Protein AF-X0YB68-F1 (afdb_monomer)

Foldseek 3Di:
DLVCLVVVDAAEAEAQAPAFDVQQDWDDDPDPPDIDRPHPFWDLLPVQDCVCVVLVLVVLVWDKDWFQFQDKDADPVRDIQTQGLDLVVNLVSVVVQPNQLSVLSSVVLVLLVCLCVVPVSNCVVDDDDDPVVLLVVLVVDPSSVVLVVQQQAFQLVVLVVRDPGPNSSVRLLCQLCVVPDDRHDHRSRNSSSVSVNSSSGIIGGVPGSSSVRVSSVVSCVVSVYYYHYSGDDPDDDDDD

Secondary structure (DSSP, 8-state):
-HHHHHTT---EEE-SSSSS-TT--EEE-SSTT-EEESS---B-STTT-THHHHTTGGGGT--EE--SEEEEEE-TTS-EEEEESSHHHHHHHHHTT-HHHHHHHHHHHHHHHHHIIIIIHHHTTSPPPPHHHHHHHHTTSHHHHHHHHHHTS-HHHHHHHH---HHHHHHHHHHHTTTT--TT-SS-TTHHHHHHHHHTS-BEETT-THHHHHHHHHHHHHTT-EEE-S----------

Sequence (240 aa):
AAYLARAGLRVALVERRYEIGGGLVTEELLFPGYYSNLHAIYHMMVDYCPVFSDFNLDRHALIFIKPNAQTAMVFDDGTSLVMARMLEDTRDAIAKYSFKDAATFGKLTKTWRRVVDEVVAPATYVPAMAPVELTIAMERTDIGKAVLEMTERSPLEIITELFENDRVRALMLYVSCMWGLDPRESGVGFFVPLLLVQGLNKCYCYGGSHKFAGALVREVLEAGGIVLDSAEVVKIFLQN

Organism: NCBI:txid412755

Mean predicted aligned error: 3.86 Å

Solvent-accessible surface area (backbone atoms only — not comparable to full-atom values): 13335 Å² total; per-residue (Å²): 105,39,70,50,8,70,72,71,42,92,38,75,48,73,33,57,46,88,63,80,38,78,52,22,30,54,42,73,73,85,47,95,94,40,73,42,50,84,59,42,56,69,43,52,55,66,94,72,45,60,65,46,70,75,68,47,42,61,80,66,71,61,44,72,46,66,62,55,78,52,42,74,47,76,48,95,90,72,50,72,47,48,38,24,45,50,65,63,60,23,30,57,41,38,39,78,78,32,60,66,42,18,53,43,49,59,58,46,52,60,55,28,44,49,41,25,70,77,43,57,56,59,57,75,77,49,84,87,69,58,70,69,60,48,51,60,58,25,66,76,37,75,62,34,40,53,44,53,64,34,21,69,30,16,43,46,60,56,40,60,74,67,35,81,50,66,72,57,37,51,50,52,46,50,44,39,22,70,90,74,50,63,47,76,43,56,64,51,16,52,41,33,42,44,31,48,52,32,42,31,52,42,22,30,45,64,90,30,28,25,55,58,34,50,48,49,48,48,48,18,46,77,45,69,20,49,78,40,57,62,36,69,87,86,76,85,89,83,83,133

Structure (mmCIF, N/CA/C/O backbone):
data_AF-X0YB68-F1
#
_entry.id   AF-X0YB68-F1
#
loop_
_atom_site.group_PDB
_atom_site.id
_atom_site.type_symbol
_atom_site.label_atom_id
_atom_site.label_alt_id
_atom_site.label_comp_id
_atom_site.label_asym_id
_atom_site.label_entity_id
_atom_site.label_seq_id
_atom_site.pdbx_PDB_ins_code
_atom_site.Cartn_x
_atom_site.Cartn_y
_atom_site.Cartn_z
_atom_site.occupancy
_atom_site.B_iso_or_equiv
_atom_site.auth_seq_id
_atom_site.auth_comp_id
_atom_site.auth_asym_id
_atom_site.auth_atom_id
_atom_site.pdbx_PDB_model_num
ATOM 1 N N . ALA A 1 1 ? -9.608 3.114 16.927 1.00 95.12 1 ALA A N 1
ATOM 2 C CA . ALA A 1 1 ? -10.250 2.402 18.054 1.00 95.12 1 ALA A CA 1
ATOM 3 C C . ALA A 1 1 ? -9.220 1.759 18.985 1.00 95.12 1 ALA A C 1
ATOM 5 O O . ALA A 1 1 ? -9.107 2.229 20.107 1.00 95.12 1 ALA A O 1
ATOM 6 N N . ALA A 1 2 ? -8.425 0.779 18.530 1.00 97.00 2 ALA A N 1
ATOM 7 C CA . ALA A 1 2 ? -7.455 0.064 19.379 1.00 97.00 2 ALA A CA 1
ATOM 8 C C . ALA A 1 2 ? -6.490 0.992 20.144 1.00 97.00 2 ALA A C 1
ATOM 10 O O . ALA A 1 2 ? -6.351 0.866 21.354 1.00 97.00 2 ALA A O 1
ATOM 11 N N . TYR A 1 3 ? -5.901 1.995 19.478 1.00 97.44 3 TYR A N 1
ATOM 12 C CA . TYR A 1 3 ? -5.025 2.971 20.147 1.00 97.44 3 TYR A CA 1
ATOM 13 C C . TYR A 1 3 ? -5.727 3.785 21.240 1.00 97.44 3 TYR A C 1
ATOM 15 O O . TYR A 1 3 ? -5.144 4.001 22.297 1.00 97.44 3 TYR A O 1
ATOM 23 N N . LEU A 1 4 ? -6.977 4.205 21.012 1.00 98.19 4 LEU A N 1
ATOM 24 C CA . LEU A 1 4 ? -7.762 4.942 22.009 1.00 98.19 4 LEU A CA 1
ATOM 25 C C . LEU A 1 4 ? -8.063 4.056 23.224 1.00 98.19 4 LEU A C 1
ATOM 27 O O . LEU A 1 4 ? -7.914 4.503 24.357 1.00 98.19 4 LEU A O 1
ATOM 31 N N . ALA A 1 5 ? -8.427 2.793 22.986 1.00 97.56 5 ALA A N 1
ATOM 32 C CA . ALA A 1 5 ? -8.701 1.835 24.052 1.00 97.56 5 ALA A CA 1
ATOM 33 C C . ALA A 1 5 ? -7.429 1.539 24.868 1.00 97.56 5 ALA A C 1
ATOM 35 O O . ALA A 1 5 ? -7.448 1.624 26.092 1.00 97.56 5 ALA A O 1
ATOM 36 N N . ARG A 1 6 ? -6.285 1.327 24.199 1.00 96.38 6 ARG A N 1
ATOM 37 C CA . ARG A 1 6 ? -4.973 1.161 24.852 1.00 96.38 6 ARG A CA 1
ATOM 38 C C . ARG A 1 6 ? -4.555 2.380 25.677 1.00 96.38 6 ARG A C 1
ATOM 40 O O . ARG A 1 6 ? -3.880 2.226 26.688 1.00 96.38 6 ARG A O 1
ATOM 47 N N . ALA A 1 7 ? -4.960 3.580 25.269 1.00 97.75 7 ALA A N 1
ATOM 48 C CA . ALA A 1 7 ? -4.738 4.809 26.028 1.00 97.75 7 ALA A CA 1
ATOM 49 C C . ALA A 1 7 ? -5.681 4.968 27.243 1.00 97.75 7 ALA A C 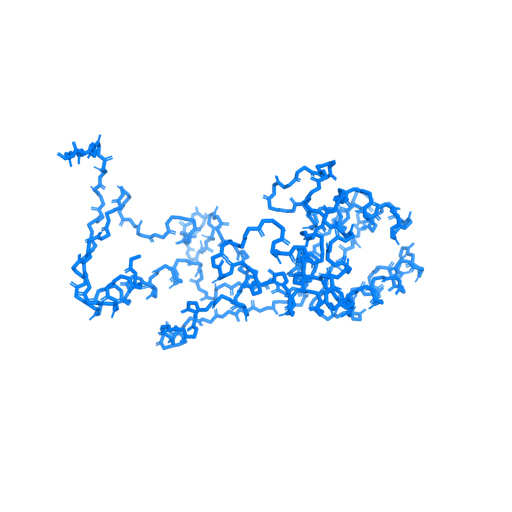1
ATOM 51 O O . ALA A 1 7 ? -5.630 5.992 27.920 1.00 97.75 7 ALA A O 1
ATOM 52 N N . GLY A 1 8 ? -6.543 3.984 27.528 1.00 97.12 8 GLY A N 1
ATOM 53 C CA . GLY A 1 8 ? -7.448 3.981 28.680 1.00 97.12 8 GLY A CA 1
ATOM 54 C C . GLY A 1 8 ? -8.782 4.691 28.444 1.00 97.12 8 GLY A C 1
ATOM 55 O O . GLY A 1 8 ? -9.537 4.913 29.393 1.00 97.12 8 GLY A O 1
ATOM 56 N N . LEU A 1 9 ? -9.101 5.062 27.200 1.00 98.44 9 LEU A N 1
ATOM 57 C CA . LEU A 1 9 ? -10.405 5.636 26.878 1.00 98.44 9 LEU A CA 1
ATOM 58 C C . LEU A 1 9 ? -11.469 4.538 26.792 1.00 98.44 9 LEU A C 1
ATOM 60 O O . LEU A 1 9 ? -11.225 3.442 26.291 1.00 98.44 9 LEU A O 1
ATOM 64 N N . ARG A 1 10 ? -12.696 4.868 27.207 1.00 98.06 10 ARG A N 1
ATOM 65 C CA . ARG A 1 10 ? -13.864 4.015 26.958 1.00 98.06 10 ARG A CA 1
ATOM 66 C C . ARG A 1 10 ? -14.258 4.137 25.490 1.00 98.06 10 ARG A C 1
ATOM 68 O O . ARG A 1 10 ? -14.720 5.195 25.065 1.00 98.06 10 ARG A O 1
ATOM 75 N N . VAL A 1 11 ? -14.059 3.068 24.725 1.00 98.44 11 VAL A N 1
ATOM 76 C CA . VAL A 1 11 ? -14.274 3.048 23.273 1.00 98.44 11 VAL A CA 1
ATOM 77 C C . VAL A 1 11 ? -15.453 2.149 22.921 1.00 98.44 11 VAL A C 1
ATOM 79 O O . VAL A 1 11 ? -15.518 1.006 23.364 1.00 98.44 11 VAL A O 1
ATOM 82 N N . ALA A 1 12 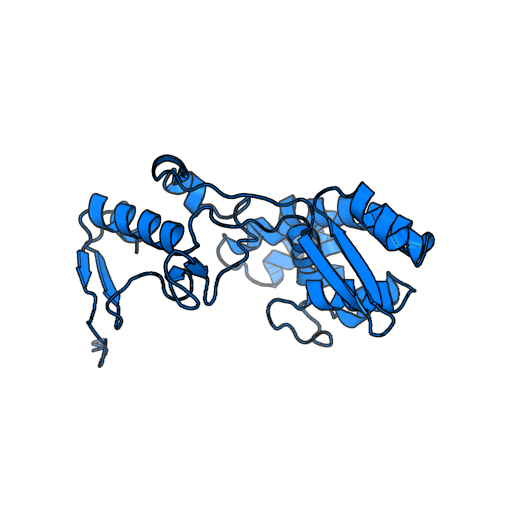? -16.341 2.649 22.065 1.00 97.88 12 ALA A N 1
ATOM 83 C CA . ALA A 1 12 ? -17.316 1.843 21.342 1.00 97.88 12 ALA A CA 1
ATOM 84 C C . ALA A 1 12 ? -17.009 1.923 19.839 1.00 97.88 12 ALA A C 1
ATOM 86 O O . ALA A 1 12 ? -16.899 3.020 19.290 1.00 97.88 12 ALA A O 1
ATOM 87 N N . LEU A 1 13 ? -16.838 0.774 19.186 1.00 97.12 13 LEU A N 1
ATOM 88 C CA . LEU A 1 13 ? -16.770 0.655 17.731 1.00 97.12 13 LEU A CA 1
ATOM 89 C C . LEU A 1 13 ? -18.178 0.355 17.213 1.00 97.12 13 LEU A C 1
ATOM 91 O O . LEU A 1 13 ? -18.781 -0.617 17.653 1.00 97.12 13 LEU A O 1
ATOM 95 N N . VAL A 1 14 ? -18.690 1.175 16.299 1.00 97.25 14 VAL A N 1
ATOM 96 C CA . VAL A 1 14 ? -20.042 1.033 15.742 1.00 97.25 14 VAL A CA 1
ATOM 97 C C . VAL A 1 14 ? -19.922 0.703 14.256 1.00 97.25 14 VAL A C 1
ATOM 99 O O . VAL A 1 14 ? -19.284 1.455 13.521 1.00 97.25 14 VAL A O 1
ATOM 102 N N . GLU A 1 15 ? -20.492 -0.421 13.827 1.00 97.31 15 GLU A N 1
ATOM 103 C CA . GLU A 1 15 ? -20.452 -0.918 12.447 1.00 97.31 15 GLU A CA 1
ATOM 104 C C . GLU A 1 15 ? -21.871 -1.215 11.958 1.00 97.31 15 GLU A C 1
ATOM 106 O O . GLU A 1 15 ? -22.671 -1.835 12.654 1.00 97.31 15 GLU A O 1
ATOM 111 N N . ARG A 1 16 ? -22.175 -0.789 10.729 1.00 97.38 16 ARG A N 1
ATOM 112 C CA . ARG A 1 16 ? -23.488 -0.970 10.104 1.00 97.38 16 ARG A CA 1
ATOM 113 C C . ARG A 1 16 ? -23.736 -2.424 9.707 1.00 97.38 16 ARG A C 1
ATOM 115 O O . ARG A 1 16 ? -24.872 -2.883 9.759 1.00 97.38 16 ARG A O 1
ATOM 122 N N . ARG A 1 17 ? -22.703 -3.127 9.236 1.00 94.12 17 ARG A N 1
ATOM 123 C CA . ARG A 1 17 ? -22.784 -4.543 8.849 1.00 94.12 17 ARG A CA 1
ATOM 124 C C . ARG A 1 17 ? -22.773 -5.451 10.081 1.00 94.12 17 ARG A C 1
ATOM 126 O O . ARG A 1 17 ? -22.402 -5.034 11.169 1.00 94.12 17 ARG A O 1
ATOM 133 N N . TYR A 1 18 ? -23.121 -6.717 9.875 1.00 92.38 18 TYR A N 1
ATOM 134 C CA . TYR A 1 18 ? -22.994 -7.780 10.882 1.00 92.38 18 TYR A CA 1
ATOM 135 C C . TYR A 1 18 ? -21.540 -8.248 11.091 1.00 92.38 18 TYR A C 1
ATOM 137 O O . TYR A 1 18 ? -21.282 -9.162 11.866 1.00 92.38 18 TYR A O 1
ATOM 145 N N . GLU A 1 19 ? -20.584 -7.671 10.360 1.00 90.25 19 GLU A N 1
ATOM 146 C CA . GLU A 1 19 ? -19.190 -8.101 10.345 1.00 90.25 19 GLU A CA 1
ATOM 147 C C . GLU A 1 19 ? -18.260 -6.889 10.315 1.00 90.25 19 GLU A C 1
ATOM 149 O O . GLU A 1 19 ? -18.441 -5.963 9.518 1.00 90.25 19 GLU A O 1
ATOM 154 N N . ILE A 1 20 ? -17.240 -6.920 11.174 1.00 93.25 20 ILE A N 1
ATOM 155 C CA . ILE A 1 20 ? -16.213 -5.883 11.251 1.00 93.25 20 ILE A CA 1
ATOM 156 C C . ILE A 1 20 ? -15.127 -6.137 10.209 1.00 93.25 20 ILE A C 1
ATOM 158 O O . ILE A 1 20 ? -14.685 -7.262 10.019 1.00 93.25 20 ILE A O 1
ATOM 162 N N . GLY A 1 21 ? -14.609 -5.072 9.604 1.00 93.12 21 GLY A N 1
ATOM 163 C CA . GLY A 1 21 ? -13.387 -5.141 8.796 1.00 93.12 21 GLY A CA 1
ATOM 164 C C . GLY A 1 21 ? -13.397 -4.224 7.587 1.00 93.12 21 GLY A C 1
ATOM 165 O O . GLY A 1 21 ? -12.332 -3.885 7.070 1.00 93.12 21 GLY A O 1
ATOM 166 N N . GLY A 1 22 ? -14.572 -3.758 7.159 1.00 94.56 22 GLY A N 1
ATOM 167 C CA . GLY A 1 22 ? -14.694 -2.895 5.988 1.00 94.56 22 GLY A CA 1
ATOM 168 C C . GLY A 1 22 ? -14.101 -3.574 4.751 1.00 94.56 22 GLY A C 1
ATOM 169 O O . GLY A 1 22 ? -14.624 -4.579 4.282 1.00 94.56 22 GLY A O 1
ATOM 170 N N . GLY A 1 23 ? -12.990 -3.041 4.232 1.00 95.06 23 GLY A N 1
ATOM 171 C CA . GLY A 1 23 ? -12.260 -3.638 3.106 1.00 95.06 23 GLY A CA 1
ATOM 172 C C . GLY A 1 23 ? -11.405 -4.865 3.463 1.00 95.06 23 GLY A C 1
ATOM 173 O O . GLY A 1 23 ? -10.958 -5.576 2.564 1.00 95.06 23 GLY A O 1
ATOM 174 N N . LEU A 1 24 ? -11.165 -5.128 4.750 1.00 96.06 24 LEU A N 1
ATOM 175 C CA . LEU A 1 24 ? -10.530 -6.348 5.257 1.00 96.06 24 LEU A CA 1
ATOM 176 C C . LEU A 1 24 ? -11.597 -7.438 5.408 1.00 96.06 24 LEU A C 1
ATOM 178 O O . LEU A 1 24 ? -12.003 -7.775 6.516 1.00 96.06 24 LEU A O 1
ATOM 182 N N . VAL A 1 25 ? -12.098 -7.928 4.281 1.00 94.44 25 VAL A N 1
ATOM 183 C CA . VAL A 1 25 ? -13.221 -8.868 4.208 1.00 94.44 25 VAL A CA 1
ATOM 184 C C . VAL A 1 25 ? -12.791 -10.129 3.471 1.00 94.44 25 VAL A C 1
ATOM 186 O O . VAL A 1 25 ? -12.130 -10.053 2.431 1.00 94.44 25 VAL A O 1
ATOM 189 N N . THR A 1 26 ? -13.163 -11.283 4.019 1.00 95.06 26 THR A N 1
ATOM 190 C CA . THR A 1 26 ? -12.862 -12.607 3.473 1.00 95.06 26 THR A CA 1
ATOM 191 C C . THR A 1 26 ? -14.127 -13.448 3.526 1.00 95.06 26 THR A C 1
ATOM 193 O O . THR A 1 26 ? -14.578 -13.802 4.608 1.00 95.06 26 THR A O 1
ATOM 196 N N . GLU A 1 27 ? -14.674 -13.795 2.366 1.00 92.88 27 GLU A N 1
ATOM 197 C CA . GLU A 1 27 ? -15.976 -14.459 2.255 1.00 92.88 27 GLU A CA 1
ATOM 198 C C . GLU A 1 27 ? -15.897 -15.697 1.354 1.00 92.88 27 GLU A C 1
ATOM 200 O O . GLU A 1 27 ? -15.113 -15.761 0.403 1.00 92.88 27 GLU A O 1
ATOM 205 N N . GLU A 1 28 ? -16.726 -16.693 1.652 1.00 94.00 28 GLU A N 1
ATOM 206 C CA . GLU A 1 28 ? -16.915 -17.887 0.829 1.00 94.00 28 GLU A CA 1
ATOM 207 C C . GLU A 1 28 ? -17.983 -17.605 -0.238 1.00 94.00 28 GLU A C 1
ATOM 209 O O . GLU A 1 28 ? -19.177 -17.740 0.010 1.00 94.00 28 GLU A O 1
ATOM 214 N N . LEU A 1 29 ? -17.556 -17.134 -1.414 1.00 89.38 29 LEU A N 1
ATOM 215 C CA . LEU A 1 29 ? -18.482 -16.594 -2.425 1.00 89.38 29 LEU A CA 1
ATOM 216 C C . LEU A 1 29 ? -18.647 -17.460 -3.667 1.00 89.38 29 LEU A C 1
ATOM 218 O O . LEU A 1 29 ? -19.736 -17.517 -4.230 1.00 89.38 29 LEU A O 1
ATOM 222 N N . LEU A 1 30 ? -17.564 -18.080 -4.139 1.00 87.75 30 LEU A N 1
ATOM 223 C CA . LEU A 1 30 ? -17.586 -18.796 -5.415 1.00 87.75 30 LEU A CA 1
ATOM 224 C C . LEU A 1 30 ? -18.086 -20.232 -5.240 1.00 87.75 30 LEU A C 1
ATOM 226 O O . LEU A 1 30 ? -18.996 -20.654 -5.947 1.00 87.75 30 LEU A O 1
ATOM 230 N N . PHE A 1 31 ? -17.507 -20.976 -4.293 1.00 91.56 31 PHE A N 1
ATOM 231 C CA . PHE A 1 31 ? -17.837 -22.378 -4.037 1.00 91.56 31 PHE A CA 1
ATOM 232 C C . PHE A 1 31 ? -17.603 -22.720 -2.556 1.00 91.56 31 PHE A C 1
ATOM 234 O O . PHE A 1 31 ? -16.723 -22.115 -1.937 1.00 91.56 31 PHE A O 1
ATOM 241 N N . PRO A 1 32 ? -18.305 -23.722 -1.994 1.00 93.81 32 PRO A N 1
ATOM 242 C CA . PRO A 1 32 ? -18.008 -24.228 -0.656 1.00 93.81 32 PRO A CA 1
ATOM 243 C C . PRO A 1 32 ? -16.543 -24.681 -0.529 1.00 93.81 32 PRO A C 1
ATOM 245 O O . PRO A 1 32 ? -16.032 -25.412 -1.376 1.00 93.81 32 PRO A O 1
ATOM 248 N N . GLY A 1 33 ? -15.869 -24.248 0.529 1.00 91.25 33 GLY A N 1
ATOM 249 C CA . GLY A 1 33 ? -14.443 -24.386 0.803 1.00 91.25 33 GLY A CA 1
ATOM 250 C C . GLY A 1 33 ? -13.552 -23.271 0.236 1.00 91.25 33 GLY A C 1
ATOM 251 O O . GLY A 1 33 ? -12.354 -23.278 0.525 1.00 91.25 33 GLY A O 1
ATOM 252 N N . TYR A 1 34 ? -14.081 -22.322 -0.553 1.00 92.25 34 TYR A N 1
ATOM 253 C CA . TYR A 1 34 ? -13.281 -21.332 -1.291 1.00 92.25 34 TYR A CA 1
ATOM 254 C C . TYR A 1 34 ? -13.498 -19.903 -0.796 1.00 92.25 34 TYR A C 1
ATOM 256 O O . TYR A 1 34 ? -14.443 -19.213 -1.181 1.00 92.25 34 TYR A O 1
ATOM 264 N N . TYR A 1 35 ? -12.540 -19.430 -0.007 1.00 93.12 35 TYR A N 1
ATOM 265 C CA . TYR A 1 35 ? -12.533 -18.083 0.551 1.00 93.12 35 TYR A CA 1
ATOM 266 C C . TYR A 1 35 ? -11.855 -17.088 -0.390 1.00 93.12 35 TYR A C 1
ATOM 268 O O . TYR A 1 35 ? -10.766 -17.340 -0.906 1.00 93.12 35 TYR A O 1
ATOM 276 N N . SER A 1 36 ? -12.489 -15.935 -0.582 1.00 93.50 36 SER A N 1
ATOM 277 C CA . SER A 1 36 ? -12.002 -14.838 -1.416 1.00 93.50 36 SER A CA 1
ATOM 278 C C . SER A 1 36 ? -11.979 -13.538 -0.623 1.00 93.50 36 SER A C 1
ATOM 280 O O . SER A 1 36 ? -12.907 -13.239 0.125 1.00 93.50 36 SER A O 1
ATOM 282 N N . ASN A 1 37 ? -10.930 -12.738 -0.809 1.00 94.44 37 ASN A N 1
ATOM 283 C CA . ASN A 1 37 ? -10.930 -11.362 -0.325 1.00 94.44 37 ASN A CA 1
ATOM 284 C C . ASN A 1 37 ? -11.653 -10.484 -1.349 1.00 94.44 37 ASN A C 1
ATOM 286 O O . ASN A 1 37 ? -11.217 -10.415 -2.497 1.00 94.44 37 ASN A O 1
ATOM 290 N N . LEU A 1 38 ? -12.720 -9.795 -0.941 1.00 91.25 38 LEU A N 1
ATOM 291 C CA . LEU A 1 38 ? -13.498 -8.954 -1.860 1.00 91.25 38 LEU A CA 1
ATOM 292 C C . LEU A 1 38 ? -12.876 -7.588 -2.154 1.00 91.25 38 LEU A C 1
ATOM 294 O O . LEU A 1 38 ? -13.283 -6.923 -3.103 1.00 91.25 38 LEU A O 1
ATOM 298 N N . HIS A 1 39 ? -11.931 -7.145 -1.327 1.00 94.06 39 HIS A N 1
ATOM 299 C CA . HIS A 1 39 ? -11.355 -5.812 -1.454 1.00 94.06 39 HIS A CA 1
ATOM 300 C C . HIS A 1 39 ? -9.851 -5.811 -1.164 1.00 94.06 39 HIS A C 1
ATOM 302 O O . HIS A 1 39 ? -9.039 -5.854 -2.087 1.00 94.06 39 HIS A O 1
ATOM 308 N N . ALA A 1 40 ? -9.438 -5.802 0.107 1.00 94.56 40 ALA A N 1
ATOM 309 C CA . ALA A 1 40 ? -8.021 -5.807 0.454 1.00 94.56 40 ALA A CA 1
ATOM 310 C C . ALA A 1 40 ? -7.415 -7.200 0.218 1.00 94.56 40 ALA A C 1
ATOM 312 O O . ALA A 1 40 ? -7.568 -8.109 1.035 1.00 94.56 40 ALA A O 1
ATOM 313 N N . ILE A 1 41 ? -6.737 -7.358 -0.919 1.00 92.75 41 ILE A N 1
ATOM 314 C CA . ILE A 1 41 ? -5.996 -8.574 -1.282 1.00 92.75 41 ILE A CA 1
ATOM 315 C C . ILE A 1 41 ? -4.510 -8.404 -0.945 1.00 92.75 41 ILE A C 1
ATOM 317 O O . ILE A 1 41 ? -3.913 -9.269 -0.305 1.00 92.75 41 ILE A O 1
ATOM 321 N N . TYR A 1 42 ? -3.931 -7.273 -1.358 1.00 93.12 42 TYR A N 1
ATOM 322 C CA . TYR A 1 42 ? -2.520 -6.955 -1.167 1.00 93.12 42 TYR A CA 1
ATOM 323 C C . TYR A 1 42 ? -2.335 -6.013 0.023 1.00 93.12 42 TYR A C 1
ATOM 325 O O . TYR A 1 42 ? -2.934 -4.941 0.085 1.00 93.12 42 TYR A O 1
ATOM 333 N N . HIS A 1 43 ? -1.441 -6.378 0.933 1.00 94.25 43 HIS A N 1
ATOM 334 C CA . HIS A 1 43 ? -1.010 -5.553 2.052 1.00 94.25 43 HIS A CA 1
ATOM 335 C C . HIS A 1 43 ? 0.412 -5.080 1.777 1.00 94.25 43 HIS A C 1
ATOM 337 O O . HIS A 1 43 ? 1.373 -5.833 1.908 1.00 94.25 43 HIS A O 1
ATOM 343 N N . MET A 1 44 ? 0.543 -3.838 1.324 1.00 92.88 44 MET A N 1
ATOM 344 C CA . MET A 1 44 ? 1.827 -3.330 0.841 1.00 92.88 44 MET A CA 1
ATOM 345 C C . MET A 1 44 ? 2.669 -2.704 1.949 1.00 92.88 44 MET A C 1
ATOM 347 O O . MET A 1 44 ? 3.876 -2.862 1.946 1.00 92.88 44 MET A O 1
ATOM 351 N N . MET A 1 45 ? 2.049 -2.093 2.957 1.00 92.94 45 MET A N 1
ATOM 352 C CA . MET A 1 45 ? 2.763 -1.366 4.016 1.00 92.94 45 MET A CA 1
ATOM 353 C C . MET A 1 45 ? 3.046 -2.203 5.273 1.00 92.94 45 MET A C 1
ATOM 355 O O . MET A 1 45 ? 3.311 -1.631 6.323 1.00 92.94 45 MET A O 1
ATOM 359 N N . VAL A 1 46 ? 2.978 -3.540 5.205 1.00 92.75 46 VAL A N 1
ATOM 360 C CA . VAL A 1 46 ? 3.141 -4.407 6.394 1.00 92.75 46 VAL A CA 1
ATOM 361 C C . VAL A 1 46 ? 4.469 -4.158 7.103 1.00 92.75 46 VAL A C 1
ATOM 363 O O . VAL A 1 46 ? 4.489 -4.039 8.320 1.00 92.75 46 VAL A O 1
ATOM 366 N N . ASP A 1 47 ? 5.550 -3.996 6.339 1.00 90.56 47 ASP A N 1
ATOM 367 C CA . ASP A 1 47 ? 6.896 -3.807 6.892 1.00 90.56 47 ASP A CA 1
ATOM 368 C C . ASP A 1 47 ? 7.106 -2.422 7.543 1.00 90.56 47 ASP A C 1
ATOM 370 O O . ASP A 1 47 ? 8.067 -2.238 8.285 1.00 90.56 47 ASP A O 1
ATOM 374 N N . TYR A 1 48 ? 6.222 -1.452 7.278 1.00 92.88 48 TYR A N 1
ATOM 375 C CA . TYR A 1 48 ? 6.353 -0.067 7.753 1.00 92.88 48 TYR A CA 1
ATOM 376 C C . TYR A 1 48 ? 5.274 0.338 8.760 1.00 92.88 48 TYR A C 1
ATOM 378 O O . TYR A 1 48 ? 5.460 1.292 9.509 1.00 92.88 48 TYR A O 1
ATOM 386 N N . CYS A 1 49 ? 4.126 -0.342 8.760 1.00 93.44 49 CYS A N 1
ATOM 387 C CA . CYS A 1 49 ? 2.980 0.065 9.557 1.00 93.44 49 CYS A CA 1
ATOM 388 C C . CYS A 1 49 ? 3.229 -0.199 11.052 1.00 93.44 49 CYS A C 1
ATOM 390 O O . CYS A 1 49 ? 3.309 -1.363 11.456 1.00 93.44 49 CYS A O 1
ATOM 392 N N . PRO A 1 50 ? 3.272 0.839 11.909 1.00 94.94 50 PRO A N 1
ATOM 393 C CA . PRO A 1 50 ? 3.639 0.691 13.317 1.00 94.94 50 PRO A CA 1
ATOM 394 C C . PRO A 1 50 ? 2.614 -0.122 14.108 1.00 94.94 50 PRO A C 1
ATOM 396 O O . PRO A 1 50 ? 2.937 -0.667 15.156 1.00 94.94 50 PRO A O 1
ATOM 399 N N . VAL A 1 51 ? 1.385 -0.272 13.598 1.00 95.00 51 VAL A N 1
ATOM 400 C CA . VAL A 1 51 ? 0.324 -1.031 14.273 1.00 95.00 51 VAL A CA 1
ATOM 401 C C . VAL A 1 51 ? 0.726 -2.481 14.564 1.00 95.00 51 VAL A C 1
ATOM 403 O O . VAL A 1 51 ? 0.295 -3.033 15.574 1.00 95.00 51 VAL A O 1
ATOM 406 N N . PHE A 1 52 ? 1.566 -3.088 13.715 1.00 94.50 52 PHE A N 1
ATOM 407 C CA . PHE A 1 52 ? 2.032 -4.461 13.905 1.00 94.50 52 PHE A CA 1
ATOM 408 C C . PHE A 1 52 ? 2.920 -4.581 15.144 1.00 94.50 52 PHE A C 1
ATOM 410 O O . PHE A 1 52 ? 2.648 -5.422 16.002 1.00 94.50 52 PHE A O 1
ATOM 417 N N . SER A 1 53 ? 3.925 -3.710 15.273 1.00 94.50 53 SER A N 1
ATOM 418 C CA . SER A 1 53 ? 4.821 -3.685 16.432 1.00 94.50 53 SER A CA 1
ATOM 419 C C . SER A 1 53 ? 4.126 -3.161 17.683 1.00 94.50 53 SER A C 1
ATOM 421 O O . SER A 1 53 ? 4.267 -3.739 18.756 1.00 94.50 53 SER A O 1
ATOM 423 N N . ASP A 1 54 ? 3.329 -2.104 17.544 1.00 96.25 54 ASP A N 1
ATOM 424 C CA . ASP A 1 54 ? 2.684 -1.424 18.662 1.00 96.25 54 ASP A CA 1
ATOM 425 C C . ASP A 1 54 ? 1.760 -2.359 19.439 1.00 96.25 54 ASP A C 1
ATOM 427 O O . ASP A 1 54 ? 1.726 -2.307 20.668 1.00 96.25 54 ASP A O 1
ATOM 431 N N . PHE A 1 55 ? 1.010 -3.209 18.742 1.00 96.56 55 PHE A N 1
ATOM 432 C CA . PHE A 1 55 ? 0.105 -4.174 19.364 1.00 96.56 55 PHE A CA 1
ATOM 433 C C . PHE A 1 55 ? 0.673 -5.592 19.412 1.00 96.56 55 PHE A C 1
ATOM 435 O O . PHE A 1 55 ? -0.016 -6.498 19.873 1.00 96.56 55 PHE A O 1
ATOM 442 N N . ASN A 1 56 ? 1.921 -5.804 18.980 1.00 94.88 56 ASN A N 1
ATOM 443 C CA . ASN A 1 56 ? 2.518 -7.134 18.869 1.00 94.88 56 ASN A CA 1
ATOM 444 C C . ASN A 1 56 ? 1.562 -8.119 18.161 1.00 94.88 56 ASN A C 1
ATOM 446 O O . ASN A 1 56 ? 1.196 -9.163 18.710 1.00 94.88 56 ASN A O 1
ATOM 450 N N . LEU A 1 57 ? 1.078 -7.737 16.972 1.00 94.12 57 LEU A N 1
ATOM 451 C CA . LEU A 1 57 ? -0.023 -8.440 16.298 1.00 94.12 57 LEU A CA 1
ATOM 452 C C . LEU A 1 57 ? 0.321 -9.875 15.881 1.00 94.12 57 LEU A C 1
ATOM 454 O O . LEU A 1 57 ? -0.588 -10.675 15.653 1.00 94.12 57 LEU A O 1
ATOM 458 N N . ASP A 1 58 ? 1.604 -10.233 15.868 1.00 90.56 58 ASP A N 1
ATOM 459 C CA . ASP A 1 58 ? 2.078 -11.604 15.664 1.00 90.56 58 ASP A CA 1
ATOM 460 C C . ASP A 1 58 ? 1.467 -12.582 16.685 1.00 90.56 58 ASP A C 1
ATOM 462 O O . ASP A 1 58 ? 1.217 -13.747 16.361 1.00 90.56 58 ASP A O 1
ATOM 466 N N . ARG A 1 59 ? 1.113 -12.100 17.891 1.00 93.94 59 ARG A N 1
ATOM 467 C CA . ARG A 1 59 ? 0.435 -12.900 18.928 1.00 93.94 59 ARG A CA 1
ATOM 468 C C . ARG A 1 59 ? -0.937 -13.432 18.500 1.00 93.94 59 ARG A C 1
ATOM 470 O O . ARG A 1 59 ? -1.408 -14.414 19.065 1.00 93.94 59 ARG A O 1
ATOM 477 N N . HIS A 1 60 ? -1.556 -12.827 17.483 1.00 92.56 60 HIS A N 1
ATOM 478 C CA . HIS A 1 60 ? -2.845 -13.250 16.921 1.00 92.56 60 HIS A CA 1
ATOM 479 C C . HIS A 1 60 ? -2.709 -14.264 15.780 1.00 92.56 60 HIS A C 1
ATOM 481 O O . HIS A 1 60 ? -3.668 -14.484 15.039 1.00 92.56 60 HIS A O 1
ATOM 487 N N . ALA A 1 61 ? -1.528 -14.874 15.612 1.00 91.88 61 ALA A N 1
ATOM 488 C CA . ALA A 1 61 ? -1.213 -15.761 14.490 1.00 91.88 61 ALA A CA 1
ATOM 489 C C . ALA A 1 61 ? -1.482 -15.096 13.124 1.00 91.88 61 ALA A C 1
ATOM 491 O O . ALA A 1 61 ? -1.932 -15.737 12.164 1.00 91.88 61 ALA A O 1
ATOM 492 N N . LEU A 1 62 ? -1.226 -13.785 13.049 1.00 94.31 62 LEU A N 1
ATOM 493 C CA . LEU A 1 62 ? -1.351 -13.003 11.831 1.00 94.31 62 LEU A CA 1
ATOM 494 C C . LEU A 1 62 ? -0.104 -13.227 10.972 1.00 94.31 62 LEU A C 1
ATOM 496 O O . LEU A 1 62 ? 0.968 -12.713 11.262 1.00 94.31 62 LEU A O 1
ATOM 500 N N . ILE A 1 63 ? -0.242 -14.033 9.923 1.00 93.75 63 ILE A N 1
ATOM 501 C CA . ILE A 1 63 ? 0.877 -14.417 9.058 1.00 93.75 63 ILE A CA 1
ATOM 502 C C . ILE A 1 63 ? 0.718 -13.723 7.711 1.00 93.75 63 ILE A C 1
ATOM 504 O O . ILE A 1 63 ? -0.311 -13.866 7.051 1.00 93.75 63 ILE A O 1
ATOM 508 N N . PHE A 1 64 ? 1.762 -13.027 7.273 1.00 94.62 64 PHE A N 1
ATOM 509 C CA . PHE A 1 64 ? 1.833 -12.442 5.940 1.00 94.62 64 PHE A CA 1
ATOM 510 C C . PHE A 1 64 ? 2.767 -13.251 5.046 1.00 94.62 64 PHE A C 1
ATOM 512 O O . PHE A 1 64 ? 3.925 -13.487 5.384 1.00 94.62 64 PHE A O 1
ATOM 519 N N . ILE A 1 65 ? 2.268 -13.657 3.881 1.00 94.38 65 ILE A N 1
ATOM 520 C CA . ILE A 1 65 ? 3.060 -14.360 2.869 1.00 94.38 65 ILE A CA 1
ATOM 521 C C . ILE A 1 65 ? 3.429 -13.416 1.727 1.00 94.38 65 ILE A C 1
ATOM 523 O O . ILE A 1 65 ? 2.654 -12.536 1.353 1.00 94.38 65 ILE A O 1
ATOM 527 N N . LYS A 1 66 ? 4.616 -13.625 1.153 1.00 94.00 66 LYS A N 1
ATOM 528 C CA . LYS A 1 66 ? 5.162 -12.832 0.043 1.00 94.00 66 LYS A CA 1
ATOM 529 C C . LYS A 1 66 ? 5.548 -13.766 -1.116 1.00 94.00 66 LYS A C 1
ATOM 531 O O . LYS A 1 66 ? 6.689 -14.239 -1.138 1.00 94.00 66 LYS A O 1
ATOM 536 N N . PRO A 1 67 ? 4.616 -14.081 -2.040 1.00 91.88 67 PRO A N 1
ATOM 537 C CA . PRO A 1 67 ? 4.894 -14.898 -3.226 1.00 91.88 67 PRO A CA 1
ATOM 538 C C . PRO A 1 67 ? 6.027 -14.312 -4.076 1.00 91.88 67 PRO A C 1
ATOM 540 O O . PRO A 1 67 ? 6.249 -13.106 -4.043 1.00 91.88 67 PRO A O 1
ATOM 543 N N . ASN A 1 68 ? 6.747 -15.125 -4.856 1.00 91.12 68 ASN A N 1
ATOM 544 C CA . ASN A 1 68 ? 7.798 -14.555 -5.705 1.00 91.12 68 ASN A CA 1
ATOM 545 C C . ASN A 1 68 ? 7.215 -13.733 -6.862 1.00 91.12 68 ASN A C 1
ATOM 547 O O . ASN A 1 68 ? 7.656 -12.615 -7.078 1.00 91.12 68 ASN A O 1
ATOM 551 N N . ALA A 1 69 ? 6.202 -14.237 -7.572 1.00 94.38 69 ALA A N 1
ATOM 552 C CA . ALA A 1 69 ? 5.495 -13.456 -8.588 1.00 94.38 69 ALA A CA 1
ATOM 553 C C . ALA A 1 69 ? 4.594 -12.410 -7.910 1.00 94.38 69 ALA A C 1
ATOM 555 O O . ALA A 1 69 ? 3.696 -12.766 -7.146 1.00 94.38 69 ALA A O 1
ATOM 556 N N . GLN A 1 70 ? 4.852 -11.127 -8.166 1.00 95.12 70 GLN A N 1
ATOM 557 C CA . GLN A 1 70 ? 4.245 -10.011 -7.432 1.00 95.12 70 GLN A CA 1
ATOM 558 C C . GLN A 1 70 ? 3.246 -9.220 -8.281 1.00 95.12 70 GLN A C 1
ATOM 560 O O . GLN A 1 70 ? 2.136 -8.912 -7.837 1.00 95.12 70 GLN A O 1
ATOM 565 N N . THR A 1 71 ? 3.630 -8.894 -9.514 1.00 93.88 71 THR A N 1
ATOM 566 C CA . THR A 1 71 ? 2.755 -8.241 -10.495 1.00 93.88 71 THR A CA 1
ATOM 567 C C . THR A 1 71 ? 3.097 -8.763 -11.875 1.00 93.88 71 THR A C 1
ATOM 569 O O . THR A 1 71 ? 4.270 -8.842 -12.215 1.00 93.88 71 THR A O 1
ATOM 572 N N . ALA A 1 72 ? 2.095 -9.088 -12.683 1.00 94.94 72 ALA A N 1
ATOM 573 C CA . ALA A 1 72 ? 2.297 -9.464 -14.072 1.00 94.94 72 ALA A CA 1
ATOM 574 C C . ALA A 1 72 ? 1.392 -8.627 -14.972 1.00 94.94 72 ALA A C 1
ATOM 576 O O . ALA A 1 72 ? 0.239 -8.371 -14.626 1.00 94.94 72 ALA A O 1
ATOM 577 N N . MET A 1 73 ? 1.916 -8.234 -16.128 1.00 97.31 73 MET A N 1
ATOM 578 C CA . MET A 1 73 ? 1.132 -7.720 -17.242 1.00 97.31 73 MET A CA 1
ATOM 579 C C . MET A 1 73 ? 1.201 -8.741 -18.372 1.00 97.31 73 MET A C 1
ATOM 581 O O . MET A 1 73 ? 2.294 -9.144 -18.773 1.00 97.31 73 MET A O 1
ATOM 585 N N . VAL A 1 74 ? 0.035 -9.185 -18.833 1.00 97.44 74 VAL A N 1
ATOM 586 C CA . VAL A 1 74 ? -0.115 -10.088 -19.979 1.00 97.44 74 VAL A CA 1
ATOM 587 C C . VAL A 1 74 ? -0.510 -9.244 -21.185 1.00 97.44 74 VAL A C 1
ATOM 589 O O . VAL A 1 74 ? -1.391 -8.392 -21.070 1.00 97.44 74 VAL A O 1
ATOM 592 N N . PHE A 1 75 ? 0.164 -9.460 -22.310 1.00 96.94 75 PHE A N 1
ATOM 593 C CA . PHE A 1 75 ? -0.041 -8.717 -23.550 1.00 96.94 75 PHE A CA 1
ATOM 594 C C . PHE A 1 75 ? -0.929 -9.500 -24.527 1.00 96.94 75 PHE A C 1
ATOM 596 O O . PHE A 1 75 ? -1.165 -10.698 -24.365 1.00 96.94 75 PHE A O 1
ATOM 603 N N . ASP A 1 76 ? -1.439 -8.805 -25.539 1.00 96.75 76 ASP A N 1
ATOM 604 C CA . ASP A 1 76 ? -2.330 -9.340 -26.575 1.00 96.75 76 ASP A CA 1
ATOM 605 C C . ASP A 1 76 ? -1.693 -10.450 -27.427 1.00 96.75 76 ASP A C 1
ATOM 607 O O . ASP A 1 76 ? -2.374 -11.388 -27.836 1.00 96.75 76 ASP A O 1
ATOM 611 N N . ASP A 1 77 ? -0.379 -10.387 -27.634 1.00 96.62 77 ASP A N 1
ATOM 612 C CA . ASP A 1 77 ? 0.420 -11.417 -28.303 1.00 96.62 77 ASP A CA 1
ATOM 613 C C . ASP A 1 77 ? 0.702 -12.659 -27.431 1.00 96.62 77 ASP A C 1
ATOM 615 O O . ASP A 1 77 ? 1.433 -13.561 -27.845 1.00 96.62 77 ASP A O 1
ATOM 619 N N . GLY A 1 78 ? 0.145 -12.713 -26.217 1.00 96.50 78 GLY A N 1
ATOM 620 C CA . GLY A 1 78 ? 0.324 -13.809 -25.265 1.00 96.50 78 GLY A CA 1
ATOM 621 C C . GLY A 1 78 ? 1.650 -13.773 -24.500 1.00 96.50 78 GLY A C 1
ATOM 622 O O . GLY A 1 78 ? 1.895 -14.644 -23.662 1.00 96.50 78 GLY A O 1
ATOM 623 N N . THR A 1 79 ? 2.510 -12.779 -24.744 1.00 97.06 79 THR A N 1
ATOM 624 C CA . THR A 1 79 ? 3.708 -12.563 -23.926 1.00 97.06 79 THR A CA 1
ATOM 625 C C . THR A 1 79 ? 3.351 -11.924 -22.583 1.00 97.06 79 THR A C 1
ATOM 627 O O . THR A 1 79 ? 2.226 -11.483 -22.344 1.00 97.06 79 THR A O 1
ATOM 630 N N . SER A 1 80 ? 4.306 -11.897 -21.651 1.00 97.56 80 SER A N 1
ATOM 631 C CA . SER A 1 80 ? 4.088 -11.288 -20.338 1.00 97.56 80 SER A CA 1
ATOM 632 C C . SER A 1 80 ? 5.357 -10.680 -19.758 1.00 97.56 80 SER A C 1
ATOM 634 O O . SER A 1 80 ? 6.472 -11.134 -20.037 1.00 97.56 80 SER A O 1
ATOM 636 N N . LEU A 1 81 ? 5.184 -9.658 -18.927 1.00 98.25 81 LEU A N 1
ATOM 637 C CA . LEU A 1 81 ? 6.242 -9.087 -18.104 1.00 98.25 81 LEU A CA 1
ATOM 638 C C . LEU A 1 81 ? 5.851 -9.236 -16.635 1.00 98.25 81 LEU A C 1
ATOM 640 O O . LEU A 1 81 ? 4.774 -8.802 -16.228 1.00 98.25 81 LEU A O 1
ATOM 644 N N . VAL A 1 82 ? 6.729 -9.859 -15.849 1.00 97.25 82 VAL A N 1
ATOM 645 C CA . VAL A 1 82 ? 6.491 -10.161 -14.434 1.00 97.25 82 VAL A CA 1
ATOM 646 C C . VAL A 1 82 ? 7.487 -9.390 -13.576 1.00 97.25 82 VAL A C 1
ATOM 648 O O . VAL A 1 82 ? 8.695 -9.560 -13.714 1.00 97.25 82 VAL A O 1
ATOM 651 N N . MET A 1 83 ? 6.970 -8.572 -12.665 1.00 96.88 83 MET A N 1
ATOM 652 C CA . MET A 1 83 ? 7.696 -8.096 -11.495 1.00 96.88 83 MET A CA 1
ATOM 653 C C . MET A 1 83 ? 7.650 -9.172 -10.417 1.00 96.88 83 MET A C 1
ATOM 655 O O . MET A 1 83 ? 6.581 -9.672 -10.045 1.00 96.88 83 MET A O 1
ATOM 659 N N . ALA A 1 84 ? 8.827 -9.513 -9.919 1.00 96.81 84 ALA A N 1
ATOM 660 C CA . ALA A 1 84 ? 9.049 -10.526 -8.911 1.00 96.81 84 ALA A CA 1
ATOM 661 C C . ALA A 1 84 ? 9.653 -9.914 -7.646 1.00 96.81 84 ALA A C 1
ATOM 663 O O . ALA A 1 84 ? 10.242 -8.837 -7.667 1.00 96.81 84 ALA A O 1
ATOM 664 N N . ARG A 1 85 ? 9.531 -10.619 -6.523 1.00 94.75 85 ARG A N 1
ATOM 665 C CA . ARG A 1 85 ? 10.098 -10.178 -5.249 1.00 94.75 85 ARG A CA 1
ATOM 666 C C . ARG A 1 85 ? 11.618 -10.115 -5.298 1.00 94.75 85 ARG A C 1
ATOM 668 O O . ARG A 1 85 ? 12.224 -9.200 -4.737 1.00 94.75 85 ARG A O 1
ATOM 675 N N . MET A 1 86 ? 12.234 -11.088 -5.962 1.00 94.44 86 MET A N 1
ATOM 676 C CA . MET A 1 86 ? 13.660 -11.046 -6.241 1.00 94.44 86 MET A CA 1
ATOM 677 C C . MET A 1 86 ? 13.937 -10.018 -7.341 1.00 94.44 86 MET A C 1
ATOM 679 O O . MET A 1 86 ? 13.365 -10.068 -8.431 1.00 94.44 86 MET A O 1
ATOM 683 N N . LEU A 1 87 ? 14.831 -9.071 -7.045 1.00 93.75 87 LEU A N 1
ATOM 684 C CA . LEU A 1 87 ? 15.197 -8.007 -7.981 1.00 93.75 87 LEU A CA 1
ATOM 685 C C . LEU A 1 87 ? 15.765 -8.579 -9.284 1.00 93.75 87 LEU A C 1
ATOM 687 O O . LEU A 1 87 ? 15.387 -8.126 -10.360 1.00 93.75 87 LEU A O 1
ATOM 691 N N . GLU A 1 88 ? 16.639 -9.579 -9.187 1.00 95.62 88 GLU A N 1
ATOM 692 C CA . GLU A 1 88 ? 17.279 -10.186 -10.357 1.00 95.62 88 GLU A CA 1
ATOM 693 C C . GLU A 1 88 ? 16.256 -10.873 -11.272 1.00 95.62 88 GLU A C 1
ATOM 695 O O . GLU A 1 88 ? 16.275 -10.618 -12.469 1.00 95.62 88 GLU A O 1
ATOM 700 N N . ASP A 1 89 ? 15.264 -11.583 -10.725 1.00 96.81 89 ASP A N 1
ATOM 701 C CA . ASP A 1 89 ? 14.174 -12.173 -11.520 1.00 96.81 89 ASP A CA 1
ATOM 702 C C . ASP A 1 89 ? 13.391 -11.107 -12.310 1.00 96.81 89 ASP A C 1
ATOM 704 O O . ASP A 1 89 ? 13.013 -11.316 -13.464 1.00 96.81 89 ASP A O 1
ATOM 708 N N . THR A 1 90 ? 13.164 -9.934 -11.705 1.00 97.19 90 THR A N 1
ATOM 709 C CA . THR A 1 90 ? 12.510 -8.807 -12.391 1.00 97.19 90 THR A CA 1
ATOM 710 C C . THR A 1 90 ? 13.406 -8.227 -13.481 1.00 97.19 90 THR A C 1
ATOM 712 O O . THR A 1 90 ? 12.931 -7.920 -14.574 1.00 97.19 90 THR A O 1
ATOM 715 N N . ARG A 1 91 ? 14.709 -8.088 -13.215 1.00 97.81 91 ARG A N 1
ATOM 716 C CA . ARG A 1 91 ? 15.679 -7.603 -14.206 1.00 97.81 91 ARG A CA 1
ATOM 717 C C . ARG A 1 91 ? 15.772 -8.555 -15.394 1.00 97.81 91 ARG A C 1
ATOM 719 O O . ARG A 1 91 ? 15.731 -8.082 -16.525 1.00 97.81 91 ARG A O 1
ATOM 726 N N . ASP A 1 92 ? 15.804 -9.860 -15.151 1.00 98.00 92 ASP A N 1
ATOM 727 C CA . ASP A 1 92 ? 15.802 -10.889 -16.193 1.00 98.00 92 ASP A CA 1
ATOM 728 C C . ASP A 1 92 ? 14.506 -10.860 -17.010 1.00 98.00 92 ASP A C 1
ATOM 730 O O . ASP A 1 92 ? 14.532 -10.997 -18.234 1.00 98.00 92 ASP A O 1
ATOM 734 N N . ALA A 1 93 ? 13.359 -10.631 -16.361 1.00 98.00 93 ALA A N 1
ATOM 735 C CA . ALA A 1 93 ? 12.086 -10.466 -17.053 1.00 98.00 93 ALA A CA 1
ATOM 736 C C . ALA A 1 93 ? 12.070 -9.216 -17.951 1.00 98.00 93 ALA A C 1
ATOM 738 O O . ALA A 1 93 ? 11.610 -9.299 -19.090 1.00 98.00 93 ALA A O 1
ATOM 739 N N . ILE A 1 94 ? 12.609 -8.086 -17.479 1.00 98.56 94 ILE A N 1
ATOM 740 C CA . ILE A 1 94 ? 12.727 -6.843 -18.260 1.00 98.56 94 ILE A CA 1
ATOM 741 C C . ILE A 1 94 ? 13.743 -7.002 -19.401 1.00 98.56 94 ILE A C 1
ATOM 743 O O . ILE A 1 94 ? 13.486 -6.536 -20.511 1.00 98.56 94 ILE A O 1
ATOM 747 N N . ALA A 1 95 ? 14.861 -7.701 -19.176 1.00 98.50 95 ALA A N 1
ATOM 748 C CA . ALA A 1 95 ? 15.936 -7.879 -20.155 1.00 98.50 95 ALA A CA 1
ATOM 749 C C . ALA A 1 95 ? 15.490 -8.628 -21.421 1.00 98.50 95 ALA A C 1
ATOM 751 O O . ALA A 1 95 ? 16.076 -8.433 -22.484 1.00 98.50 95 ALA A O 1
ATOM 752 N N . LYS A 1 96 ? 14.411 -9.421 -21.339 1.00 97.94 96 LYS A N 1
ATOM 753 C CA . LYS A 1 96 ? 13.749 -10.030 -22.508 1.00 97.94 96 LYS A CA 1
ATOM 754 C C . LYS A 1 96 ? 13.183 -8.993 -23.487 1.00 97.94 96 LYS A C 1
ATOM 756 O O . LYS A 1 96 ? 12.982 -9.323 -24.651 1.00 97.94 96 LYS A O 1
ATOM 761 N N . TYR A 1 97 ? 12.922 -7.770 -23.020 1.00 98.19 97 TYR A N 1
ATOM 762 C CA . TYR A 1 97 ? 12.345 -6.675 -23.803 1.00 98.19 97 TYR A CA 1
ATOM 763 C C . TYR A 1 97 ? 13.312 -5.496 -23.992 1.00 98.19 97 TYR A C 1
ATOM 765 O O . TYR A 1 97 ? 13.338 -4.905 -25.069 1.00 98.19 97 TYR A O 1
ATOM 773 N N . SER A 1 98 ? 14.111 -5.144 -22.976 1.00 98.62 98 SER A N 1
ATOM 774 C CA . SER A 1 98 ? 15.194 -4.156 -23.089 1.00 98.62 98 SER A CA 1
ATOM 775 C C . SER A 1 98 ? 16.271 -4.358 -22.016 1.00 98.62 98 SER A C 1
ATOM 777 O O . SER A 1 98 ? 16.018 -4.270 -20.813 1.00 98.62 98 SER A O 1
ATOM 779 N N . PHE A 1 99 ? 17.517 -4.566 -22.455 1.00 98.56 99 PHE A N 1
ATOM 780 C CA . PHE A 1 99 ? 18.681 -4.630 -21.563 1.00 98.56 99 PHE A CA 1
ATOM 781 C C . PHE A 1 99 ? 18.953 -3.299 -20.854 1.00 98.56 99 PHE A C 1
ATOM 783 O O . PHE A 1 99 ? 19.384 -3.291 -19.698 1.00 98.56 99 PHE A O 1
ATOM 790 N N . LYS A 1 100 ? 18.698 -2.173 -21.531 1.00 98.62 100 LYS A N 1
ATOM 791 C CA . LYS A 1 100 ? 18.895 -0.838 -20.961 1.00 98.62 100 LYS A CA 1
ATOM 792 C C . LYS A 1 100 ? 17.891 -0.580 -19.845 1.00 98.62 100 LYS A C 1
ATOM 794 O O . LYS A 1 100 ? 18.302 -0.189 -18.756 1.00 98.62 100 LYS A O 1
ATOM 799 N N . ASP A 1 101 ? 16.619 -0.901 -20.064 1.00 98.75 101 ASP A N 1
ATOM 800 C CA . ASP A 1 101 ? 15.591 -0.774 -19.030 1.00 98.75 101 ASP A CA 1
ATOM 801 C C . ASP A 1 101 ? 15.858 -1.703 -17.840 1.00 98.75 101 ASP A C 1
ATOM 803 O O . ASP A 1 101 ? 15.666 -1.299 -16.694 1.00 98.75 101 ASP A O 1
ATOM 807 N N . ALA A 1 102 ? 16.376 -2.914 -18.074 1.00 98.50 102 ALA A N 1
ATOM 808 C CA . ALA A 1 102 ? 16.756 -3.832 -16.998 1.00 98.50 102 ALA A CA 1
ATOM 809 C C . ALA A 1 102 ? 17.908 -3.281 -16.137 1.00 98.50 102 ALA A C 1
ATOM 811 O O . ALA A 1 102 ? 17.908 -3.426 -14.908 1.00 98.50 102 ALA A O 1
ATOM 812 N N . ALA A 1 103 ? 18.892 -2.629 -16.765 1.00 98.25 103 ALA A N 1
ATOM 813 C CA . ALA A 1 103 ? 19.977 -1.949 -16.062 1.00 98.25 103 ALA A CA 1
ATOM 814 C C . ALA A 1 103 ? 19.465 -0.723 -15.285 1.00 98.25 103 ALA A C 1
ATOM 816 O O . ALA A 1 103 ? 19.807 -0.555 -14.108 1.00 98.25 103 ALA A O 1
ATOM 817 N N . THR A 1 104 ? 18.604 0.091 -15.906 1.00 98.25 104 THR A N 1
ATOM 818 C CA . THR A 1 104 ? 17.965 1.249 -15.270 1.00 98.25 104 THR A CA 1
ATOM 819 C C . THR A 1 104 ? 17.142 0.826 -14.055 1.00 98.25 104 THR A C 1
ATOM 821 O O . THR A 1 104 ? 17.349 1.361 -12.966 1.00 98.25 104 THR A O 1
ATOM 824 N N . PHE A 1 105 ? 16.289 -0.193 -14.192 1.00 97.75 105 PHE A N 1
ATOM 825 C CA . PHE A 1 105 ? 15.465 -0.720 -13.105 1.00 97.75 105 PHE A CA 1
ATOM 826 C C . PHE A 1 105 ? 16.308 -1.184 -11.910 1.00 97.75 105 PHE A C 1
ATOM 828 O O . PHE A 1 105 ? 16.020 -0.824 -10.766 1.00 97.75 105 PHE A O 1
ATOM 835 N N . GLY A 1 106 ? 17.388 -1.934 -12.165 1.00 96.75 106 GLY A N 1
ATOM 836 C CA . GLY A 1 106 ? 18.301 -2.396 -11.117 1.00 96.75 106 GLY A CA 1
ATOM 837 C C . GLY A 1 106 ? 18.956 -1.245 -10.346 1.00 96.75 106 GLY A C 1
ATOM 838 O O . GLY A 1 106 ? 18.990 -1.262 -9.114 1.00 96.75 106 GLY A O 1
ATOM 839 N N . LYS A 1 107 ? 19.423 -0.210 -11.059 1.00 95.31 107 LYS A N 1
ATOM 840 C CA . LYS A 1 107 ? 20.020 0.986 -10.445 1.00 95.31 107 LYS A CA 1
ATOM 841 C C . LYS A 1 107 ? 18.994 1.764 -9.616 1.00 95.31 107 LYS A C 1
ATOM 843 O O . LYS A 1 107 ? 19.276 2.104 -8.467 1.00 95.31 107 LYS A O 1
ATOM 848 N N . LEU A 1 108 ? 17.818 2.026 -10.185 1.00 94.81 108 LEU A N 1
ATOM 849 C CA . LEU A 1 108 ? 16.764 2.812 -9.543 1.00 94.81 108 LEU A CA 1
ATOM 850 C C . LEU A 1 108 ? 16.209 2.121 -8.305 1.00 94.81 108 LEU A C 1
ATOM 852 O O . LEU A 1 108 ? 16.075 2.772 -7.278 1.00 94.81 108 LEU A O 1
ATOM 856 N N . THR A 1 109 ? 15.964 0.809 -8.357 1.00 94.38 109 THR A N 1
ATOM 857 C CA . THR A 1 109 ? 15.371 0.070 -7.231 1.00 94.38 109 THR A CA 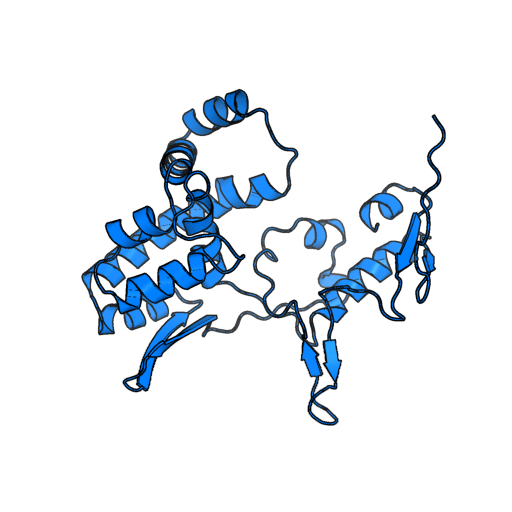1
ATOM 858 C C . THR A 1 109 ? 16.194 0.217 -5.951 1.00 94.38 109 THR A C 1
ATOM 860 O O . THR A 1 109 ? 15.630 0.362 -4.868 1.00 94.38 109 THR A O 1
ATOM 863 N N . LYS A 1 110 ? 17.531 0.236 -6.053 1.00 90.88 110 LYS A N 1
ATOM 864 C CA . LYS A 1 110 ? 18.408 0.448 -4.892 1.00 90.88 110 LYS A CA 1
ATOM 865 C C . LYS A 1 110 ? 18.240 1.850 -4.298 1.00 90.88 110 LYS A C 1
ATOM 867 O O . LYS A 1 110 ? 18.147 1.984 -3.080 1.00 90.88 110 LYS A O 1
ATOM 872 N N . THR A 1 111 ? 18.202 2.878 -5.143 1.00 92.62 111 THR A N 1
ATOM 873 C CA . THR A 1 111 ? 18.017 4.271 -4.711 1.00 92.62 111 THR A CA 1
ATOM 874 C C . THR A 1 111 ? 16.614 4.499 -4.157 1.00 92.62 111 THR A C 1
ATOM 876 O O . THR A 1 111 ? 16.459 5.064 -3.080 1.00 92.62 111 THR A O 1
ATOM 879 N N . TRP A 1 112 ? 15.590 4.010 -4.851 1.00 95.25 112 TRP A N 1
ATOM 880 C CA . TRP A 1 112 ? 14.195 4.148 -4.454 1.00 95.25 112 TRP A CA 1
ATOM 881 C C . TRP A 1 112 ? 13.869 3.396 -3.174 1.00 95.25 112 TRP A C 1
ATOM 883 O O . TRP A 1 112 ? 13.136 3.931 -2.355 1.00 95.25 112 TRP A O 1
ATOM 893 N N . ARG A 1 113 ? 14.462 2.219 -2.933 1.00 95.12 113 ARG A N 1
ATOM 894 C CA . ARG A 1 113 ? 14.311 1.533 -1.643 1.00 95.12 113 ARG A CA 1
ATOM 895 C C . ARG A 1 113 ? 14.775 2.415 -0.488 1.00 95.12 113 ARG A C 1
ATOM 897 O O . ARG A 1 113 ? 14.047 2.562 0.479 1.00 95.12 113 ARG A O 1
ATOM 904 N N . ARG A 1 114 ? 15.929 3.072 -0.629 1.00 94.62 114 ARG A N 1
ATOM 905 C CA . ARG A 1 114 ? 16.409 4.022 0.384 1.00 94.62 114 ARG A CA 1
ATOM 906 C C . ARG A 1 114 ? 15.468 5.211 0.547 1.00 94.62 114 ARG A C 1
ATOM 908 O O . ARG A 1 114 ? 15.177 5.592 1.669 1.00 94.62 114 ARG A O 1
ATOM 915 N N . VAL A 1 115 ? 14.971 5.777 -0.556 1.00 95.25 115 VAL A N 1
ATOM 916 C CA . VAL A 1 115 ? 13.995 6.881 -0.511 1.00 95.25 115 VAL A CA 1
ATOM 917 C C . VAL A 1 115 ? 12.747 6.468 0.272 1.00 95.25 115 VAL A C 1
ATOM 919 O O . VAL A 1 115 ? 12.243 7.232 1.091 1.00 95.25 115 VAL A O 1
ATOM 922 N N . VAL A 1 116 ? 12.255 5.255 0.035 1.00 96.00 116 VAL A N 1
ATOM 923 C CA . VAL A 1 116 ? 11.078 4.726 0.721 1.00 96.00 116 VAL A CA 1
ATOM 924 C C . VAL A 1 116 ? 11.365 4.478 2.198 1.00 96.00 116 VAL A C 1
ATOM 926 O O . VAL A 1 116 ? 10.620 4.982 3.033 1.00 96.00 116 VAL A O 1
ATOM 929 N N . ASP A 1 117 ? 12.450 3.771 2.515 1.00 95.12 117 ASP A N 1
ATOM 930 C CA . ASP A 1 117 ? 12.802 3.372 3.882 1.00 95.12 117 ASP A CA 1
ATOM 931 C C . ASP A 1 117 ? 13.156 4.566 4.776 1.00 95.12 117 ASP A C 1
ATOM 933 O O . ASP A 1 117 ? 12.759 4.611 5.938 1.00 95.12 117 ASP A O 1
ATOM 937 N N . GLU A 1 118 ? 13.910 5.531 4.246 1.00 93.44 118 GLU A N 1
ATOM 938 C CA . GLU A 1 118 ? 14.448 6.652 5.023 1.00 93.44 118 GLU A CA 1
ATOM 939 C C . GLU A 1 118 ? 13.488 7.855 5.058 1.00 93.44 118 GLU A C 1
ATOM 941 O O . GLU A 1 118 ? 13.571 8.666 5.980 1.00 93.44 118 GLU A O 1
ATOM 946 N N . VAL A 1 119 ? 12.587 7.995 4.071 1.00 93.56 119 VAL A N 1
ATOM 947 C CA . VAL A 1 119 ? 11.762 9.206 3.905 1.00 93.56 119 VAL A CA 1
ATOM 948 C C . VAL A 1 119 ? 10.280 8.893 3.716 1.00 93.56 119 VAL A C 1
ATOM 950 O O . VAL A 1 119 ? 9.470 9.219 4.583 1.00 93.56 119 VAL A O 1
ATOM 953 N N . VAL A 1 120 ? 9.902 8.288 2.585 1.00 93.56 120 VAL A N 1
ATOM 954 C CA . VAL A 1 120 ? 8.496 8.282 2.142 1.00 93.56 120 VAL A CA 1
ATOM 955 C C . VAL A 1 120 ? 7.614 7.425 3.047 1.00 93.56 120 VAL A C 1
ATOM 957 O O . VAL A 1 120 ? 6.547 7.880 3.447 1.00 93.56 120 VAL A O 1
ATOM 960 N N . ALA A 1 121 ? 8.035 6.208 3.406 1.00 93.50 121 ALA A N 1
ATOM 961 C CA . ALA A 1 121 ? 7.220 5.341 4.251 1.00 93.50 121 ALA A CA 1
ATOM 962 C C . ALA A 1 121 ? 7.100 5.865 5.697 1.00 93.50 121 ALA A C 1
ATOM 964 O O . ALA A 1 121 ? 5.965 5.978 6.168 1.00 93.50 121 ALA A O 1
ATOM 965 N N . PRO A 1 122 ? 8.182 6.275 6.395 1.00 91.94 122 PRO A N 1
ATOM 966 C CA . PRO A 1 122 ? 8.061 6.895 7.718 1.00 91.94 122 PRO A CA 1
ATOM 967 C C . PRO A 1 122 ? 7.172 8.145 7.730 1.00 91.94 122 PRO A C 1
ATOM 969 O O . PRO A 1 122 ? 6.380 8.327 8.657 1.00 91.94 122 PRO A O 1
ATOM 972 N N . ALA A 1 123 ? 7.240 8.973 6.678 1.00 90.56 123 ALA A N 1
ATOM 973 C CA . ALA A 1 123 ? 6.424 10.180 6.558 1.00 90.56 123 ALA A CA 1
ATOM 974 C C . ALA A 1 123 ? 4.908 9.896 6.559 1.00 90.56 123 ALA A C 1
ATOM 976 O O . ALA A 1 123 ? 4.130 10.764 6.945 1.00 90.56 123 ALA A O 1
ATOM 977 N N . THR A 1 124 ? 4.474 8.682 6.191 1.00 90.62 124 THR A N 1
ATOM 978 C CA . THR A 1 124 ? 3.047 8.293 6.209 1.00 90.62 124 THR A CA 1
ATOM 979 C C . THR A 1 124 ? 2.486 8.018 7.609 1.00 90.62 124 THR A C 1
ATOM 981 O O . THR A 1 124 ? 1.270 7.901 7.760 1.00 90.62 124 THR A O 1
ATOM 984 N N . TYR A 1 125 ? 3.342 7.937 8.636 1.00 92.06 125 TYR A N 1
ATOM 985 C CA . TYR A 1 125 ? 2.954 7.603 10.014 1.00 92.06 125 TYR A CA 1
ATOM 986 C C . TYR A 1 125 ? 3.272 8.699 11.036 1.00 92.06 125 TYR A C 1
ATOM 988 O O . TYR A 1 125 ? 3.117 8.487 12.239 1.00 92.06 125 TYR A O 1
ATOM 996 N N . VAL A 1 126 ? 3.686 9.879 10.576 1.00 90.38 126 VAL A N 1
ATOM 997 C CA . VAL A 1 126 ? 3.913 11.055 11.423 1.00 90.38 126 VAL A CA 1
ATOM 998 C C . VAL A 1 126 ? 2.925 12.167 11.061 1.00 90.38 126 VAL A C 1
ATOM 1000 O O . VAL A 1 126 ? 2.407 12.188 9.943 1.00 90.38 126 VAL A O 1
ATOM 1003 N N . PRO A 1 127 ? 2.630 13.100 11.984 1.00 90.62 127 PRO A N 1
ATOM 1004 C CA . PRO A 1 127 ? 1.829 14.274 11.660 1.00 90.62 127 PRO A CA 1
ATOM 1005 C C . PRO A 1 127 ? 2.420 15.055 10.481 1.00 90.62 127 PRO A C 1
ATOM 1007 O O . PRO A 1 127 ? 3.640 15.168 10.352 1.00 90.62 127 PRO A O 1
ATOM 1010 N N . ALA A 1 128 ? 1.549 15.623 9.646 1.00 86.50 128 ALA A N 1
ATOM 1011 C CA . ALA A 1 128 ? 1.978 16.457 8.532 1.00 86.50 128 ALA A CA 1
ATOM 1012 C C . ALA A 1 128 ? 2.778 17.668 9.042 1.00 86.50 128 ALA A C 1
ATOM 1014 O O . ALA A 1 128 ? 2.324 18.396 9.926 1.00 86.50 128 ALA A O 1
ATOM 1015 N N . MET A 1 129 ? 3.962 17.877 8.467 1.00 87.44 129 MET A N 1
ATOM 1016 C CA . MET A 1 129 ? 4.765 19.081 8.685 1.00 87.44 129 MET A CA 1
ATOM 1017 C C . MET A 1 129 ? 4.252 20.231 7.815 1.00 87.44 129 MET A C 1
ATOM 1019 O O . MET A 1 129 ? 3.659 20.003 6.757 1.00 87.44 129 MET A O 1
ATOM 1023 N N . ALA A 1 130 ? 4.512 21.473 8.229 1.00 91.06 130 ALA A N 1
ATOM 1024 C CA . ALA A 1 130 ? 4.250 22.615 7.363 1.00 91.06 130 ALA A CA 1
ATOM 1025 C C . ALA A 1 130 ? 5.119 22.510 6.089 1.00 91.06 130 ALA A C 1
ATOM 1027 O O . ALA A 1 130 ? 6.290 22.132 6.195 1.00 91.06 130 ALA A O 1
ATOM 1028 N N . PRO A 1 131 ? 4.613 22.878 4.894 1.00 87.50 131 PRO A N 1
ATOM 1029 C CA . PRO A 1 131 ? 5.353 22.695 3.642 1.00 87.50 131 PRO A CA 1
ATOM 1030 C C . PRO A 1 131 ? 6.763 23.301 3.650 1.00 87.50 131 PRO A C 1
ATOM 1032 O O . PRO A 1 131 ? 7.711 22.666 3.206 1.00 87.50 131 PRO A O 1
ATOM 1035 N N . VAL A 1 132 ? 6.925 24.498 4.224 1.00 92.06 132 VAL A N 1
ATOM 1036 C CA . VAL A 1 132 ? 8.230 25.178 4.318 1.00 92.06 132 VAL A CA 1
ATOM 1037 C C . VAL A 1 132 ? 9.212 24.405 5.201 1.00 92.06 132 VAL A C 1
ATOM 1039 O O . VAL A 1 132 ? 10.382 24.267 4.854 1.00 92.06 132 VAL A O 1
ATOM 1042 N N . GLU A 1 133 ? 8.747 23.876 6.332 1.00 92.00 133 GLU A N 1
ATOM 1043 C CA . GLU A 1 133 ? 9.581 23.088 7.244 1.00 92.00 133 GLU A CA 1
ATOM 1044 C C . GLU A 1 133 ? 10.000 21.767 6.600 1.00 92.00 133 GLU A C 1
ATOM 1046 O O . GLU A 1 133 ? 11.159 21.366 6.718 1.00 92.00 133 GLU A O 1
ATOM 1051 N N . LEU A 1 134 ? 9.078 21.130 5.871 1.00 89.19 134 LEU A N 1
ATOM 1052 C CA . LEU A 1 134 ? 9.348 19.916 5.112 1.00 89.19 134 LEU A CA 1
ATOM 1053 C C . LEU A 1 134 ? 10.430 20.160 4.054 1.00 89.19 134 LEU A C 1
ATOM 1055 O O . LEU A 1 134 ? 11.400 19.407 4.009 1.00 89.19 134 LEU A O 1
ATOM 1059 N N . THR A 1 135 ? 10.314 21.227 3.257 1.00 90.75 135 THR A N 1
ATOM 1060 C CA . THR A 1 135 ? 11.330 21.587 2.256 1.00 90.75 135 THR A CA 1
ATOM 1061 C C . THR A 1 135 ? 12.692 21.814 2.908 1.00 90.75 135 THR A C 1
ATOM 1063 O O . THR A 1 135 ? 13.667 21.179 2.510 1.00 90.75 135 THR A O 1
ATOM 1066 N N . ILE A 1 136 ? 12.759 22.622 3.975 1.00 93.31 136 ILE A N 1
ATOM 1067 C CA . ILE A 1 136 ? 14.010 22.884 4.709 1.00 93.31 136 ILE A CA 1
ATOM 1068 C C . ILE A 1 136 ? 14.622 21.585 5.250 1.00 93.31 136 ILE A C 1
ATOM 1070 O O . ILE A 1 136 ? 15.842 21.420 5.232 1.00 93.31 136 ILE A O 1
ATOM 1074 N N . ALA A 1 137 ? 13.803 20.665 5.766 1.00 91.56 137 ALA A N 1
ATOM 1075 C CA . ALA A 1 137 ? 14.280 19.386 6.278 1.00 91.56 137 ALA A CA 1
ATOM 1076 C C . ALA A 1 137 ? 14.826 18.491 5.155 1.00 91.56 137 ALA A C 1
ATOM 1078 O O . ALA A 1 137 ? 15.915 17.930 5.297 1.00 91.56 137 ALA A O 1
ATOM 1079 N N . MET A 1 138 ? 14.107 18.394 4.035 1.00 92.94 138 MET A N 1
ATOM 1080 C CA . MET A 1 138 ? 14.493 17.568 2.890 1.00 92.94 138 MET A CA 1
ATOM 1081 C C . MET A 1 138 ? 15.765 18.083 2.203 1.00 92.94 138 MET A C 1
ATOM 1083 O O . MET A 1 138 ? 16.628 17.282 1.846 1.00 92.94 138 MET A O 1
ATOM 1087 N N . GLU A 1 139 ? 15.957 19.402 2.110 1.00 95.00 139 GLU A N 1
ATOM 1088 C CA . GLU A 1 139 ? 17.161 20.018 1.530 1.00 95.00 139 GLU A CA 1
ATOM 1089 C C . GLU A 1 139 ? 18.460 19.716 2.298 1.00 95.00 139 GLU A C 1
ATOM 1091 O O . GLU A 1 139 ? 19.556 19.872 1.754 1.00 95.00 139 GLU A O 1
ATOM 1096 N N . ARG A 1 140 ? 18.379 19.251 3.551 1.00 94.12 140 ARG A N 1
ATOM 1097 C CA . ARG A 1 140 ? 19.565 18.916 4.364 1.00 94.12 140 ARG A CA 1
ATOM 1098 C C . ARG A 1 140 ? 20.255 17.627 3.938 1.00 94.12 140 ARG A C 1
ATOM 1100 O O . ARG A 1 140 ? 21.386 17.389 4.354 1.00 94.12 140 ARG A O 1
ATOM 1107 N N . THR A 1 141 ? 19.590 16.786 3.151 1.00 94.25 141 THR A N 1
ATOM 1108 C CA . THR A 1 141 ? 20.105 15.469 2.766 1.00 94.25 141 THR A CA 1
ATOM 1109 C C . THR A 1 141 ? 19.978 15.265 1.264 1.00 94.25 141 THR A C 1
ATOM 1111 O O . THR A 1 141 ? 19.032 15.741 0.642 1.00 94.25 141 THR A O 1
ATOM 1114 N N . ASP A 1 142 ? 20.904 14.519 0.665 1.00 93.31 142 ASP A N 1
ATOM 1115 C CA . ASP A 1 142 ? 20.825 14.220 -0.771 1.00 93.31 142 ASP A CA 1
ATOM 1116 C C . ASP A 1 142 ? 19.578 13.392 -1.113 1.00 93.31 142 ASP A C 1
ATOM 1118 O O . ASP A 1 142 ? 18.994 13.549 -2.183 1.00 93.31 142 ASP A O 1
ATOM 1122 N N . ILE A 1 143 ? 19.129 12.543 -0.183 1.00 93.50 143 ILE A N 1
ATOM 1123 C CA . ILE A 1 143 ? 17.934 11.722 -0.372 1.00 93.50 143 ILE A CA 1
ATOM 1124 C C . ILE A 1 143 ? 16.645 12.544 -0.295 1.00 93.50 143 ILE A C 1
ATOM 1126 O O . ILE A 1 143 ? 15.743 12.330 -1.100 1.00 93.50 143 ILE A O 1
ATOM 1130 N N . GLY A 1 144 ? 16.579 13.526 0.607 1.00 93.38 144 GLY A N 1
ATOM 1131 C CA . GLY A 1 144 ? 15.453 14.452 0.691 1.00 93.38 144 GLY A CA 1
ATOM 1132 C C . GLY A 1 144 ? 15.369 15.363 -0.533 1.00 93.38 144 GLY A C 1
ATOM 1133 O O . GLY A 1 144 ? 14.284 15.533 -1.083 1.00 93.38 144 GLY A O 1
ATOM 1134 N N . LYS A 1 145 ? 16.505 15.858 -1.045 1.00 93.94 145 LYS A N 1
ATOM 1135 C CA . LYS A 1 145 ? 16.546 16.595 -2.322 1.00 93.94 145 LYS A CA 1
ATOM 1136 C C . LYS A 1 145 ? 16.005 15.763 -3.484 1.00 93.94 145 LYS A C 1
ATOM 1138 O O . LYS A 1 145 ? 15.197 16.266 -4.256 1.00 93.94 145 LYS A O 1
ATOM 1143 N N . ALA A 1 146 ? 16.388 14.487 -3.572 1.00 92.50 146 ALA A N 1
ATOM 1144 C CA . ALA A 1 146 ? 15.864 13.586 -4.599 1.00 92.50 146 ALA A CA 1
ATOM 1145 C C . ALA A 1 146 ? 14.340 13.386 -4.478 1.00 92.50 146 ALA A C 1
ATOM 1147 O O . ALA A 1 146 ? 13.644 13.303 -5.487 1.00 92.50 146 ALA A O 1
ATOM 1148 N N . VAL A 1 147 ? 13.804 13.326 -3.252 1.00 94.00 147 VAL A N 1
ATOM 1149 C CA . VAL A 1 147 ? 12.351 13.268 -3.017 1.00 94.00 147 VAL A CA 1
ATOM 1150 C C . VAL A 1 147 ? 11.659 14.550 -3.468 1.00 94.00 147 VAL A C 1
ATOM 1152 O O . VAL A 1 147 ? 10.629 14.456 -4.134 1.00 94.00 147 VAL A O 1
ATOM 1155 N N . LEU A 1 148 ? 12.210 15.724 -3.148 1.00 92.94 148 LEU A N 1
ATOM 1156 C CA . LEU A 1 148 ? 11.659 17.009 -3.595 1.00 92.94 148 LEU A CA 1
ATOM 1157 C C . LEU A 1 148 ? 11.609 17.092 -5.125 1.00 92.94 148 LEU A C 1
ATOM 1159 O O . LEU A 1 148 ? 10.550 17.374 -5.676 1.00 92.94 148 LEU A O 1
ATOM 1163 N N . GLU A 1 149 ? 12.704 16.745 -5.806 1.00 92.75 149 GLU A N 1
ATOM 1164 C CA . GLU A 1 149 ? 12.773 16.747 -7.274 1.00 92.75 149 GLU A CA 1
ATOM 1165 C C . GLU A 1 149 ? 11.724 15.815 -7.904 1.00 92.75 149 GLU A C 1
ATOM 1167 O O . GLU A 1 149 ? 11.047 16.181 -8.863 1.00 92.75 149 GLU A O 1
ATOM 1172 N N . MET A 1 150 ? 11.543 14.609 -7.354 1.00 93.50 150 MET A N 1
ATOM 1173 C CA . MET A 1 150 ? 10.499 13.695 -7.831 1.00 93.50 150 MET A CA 1
ATOM 1174 C C . MET A 1 150 ? 9.090 14.201 -7.518 1.00 93.50 150 MET A C 1
ATOM 1176 O O . MET A 1 150 ? 8.169 13.914 -8.275 1.00 93.50 150 MET A O 1
ATOM 1180 N N . THR A 1 151 ? 8.902 14.922 -6.412 1.00 92.62 151 THR A N 1
ATOM 1181 C CA . THR A 1 151 ? 7.582 15.400 -5.982 1.00 92.62 151 THR A CA 1
ATOM 1182 C C . THR A 1 151 ? 6.984 16.356 -7.005 1.00 92.62 151 THR A C 1
ATOM 1184 O O . THR A 1 151 ? 5.805 16.238 -7.304 1.00 92.62 151 THR A O 1
ATOM 1187 N N . GLU A 1 152 ? 7.780 17.235 -7.613 1.00 92.38 152 GLU A N 1
ATOM 1188 C CA . GLU A 1 152 ? 7.299 18.222 -8.594 1.00 92.38 152 GLU A CA 1
ATOM 1189 C C . GLU A 1 152 ? 6.792 17.608 -9.910 1.00 92.38 152 GLU A C 1
ATOM 1191 O O . GLU A 1 152 ? 6.160 18.292 -10.714 1.00 92.38 152 GLU A O 1
ATOM 1196 N N . ARG A 1 153 ? 7.033 16.314 -10.131 1.00 96.56 153 ARG A N 1
ATOM 1197 C CA . ARG A 1 153 ? 6.807 15.629 -11.404 1.00 96.56 153 ARG A CA 1
ATOM 1198 C C . ARG A 1 153 ? 5.607 14.692 -11.345 1.00 96.56 153 ARG A C 1
ATOM 1200 O O . ARG A 1 153 ? 5.198 14.238 -10.275 1.00 96.56 153 ARG A O 1
ATOM 1207 N N . SER A 1 154 ? 5.069 14.366 -12.513 1.00 97.94 154 SER A N 1
ATOM 1208 C CA . SER A 1 154 ? 4.036 13.342 -12.662 1.00 97.94 154 SER A CA 1
ATOM 1209 C C . SER A 1 154 ? 4.623 11.929 -12.808 1.00 97.94 154 SER A C 1
ATOM 1211 O O . SER A 1 154 ? 5.754 11.767 -13.286 1.00 97.94 154 SER A O 1
ATOM 1213 N N . PRO A 1 155 ? 3.869 10.868 -12.450 1.00 98.12 155 PRO A N 1
ATOM 1214 C CA . PRO A 1 155 ? 4.284 9.491 -12.708 1.00 98.12 155 PRO A CA 1
ATOM 1215 C C . PRO A 1 155 ? 4.612 9.231 -14.183 1.00 98.12 155 PRO A C 1
ATOM 1217 O O . PRO A 1 155 ? 5.588 8.547 -14.485 1.00 98.12 155 PRO A O 1
ATOM 1220 N N . LEU A 1 156 ? 3.836 9.801 -15.110 1.00 98.31 156 LEU A N 1
ATOM 1221 C CA . LEU A 1 156 ? 4.045 9.642 -16.546 1.00 98.31 156 LEU A CA 1
ATOM 1222 C C . LEU A 1 156 ? 5.390 10.221 -16.990 1.00 98.31 156 LEU A C 1
ATOM 1224 O O . LEU A 1 156 ? 6.126 9.537 -17.700 1.00 98.31 156 LEU A O 1
ATOM 1228 N N . GLU A 1 157 ? 5.733 11.439 -16.562 1.00 98.25 157 GLU A N 1
ATOM 1229 C CA . GLU A 1 157 ? 7.028 12.063 -16.875 1.00 98.25 157 GLU A CA 1
ATOM 1230 C C . GLU A 1 157 ? 8.186 11.223 -16.334 1.00 98.25 157 GLU A C 1
ATOM 1232 O O . GLU A 1 157 ? 9.109 10.892 -17.075 1.00 98.25 157 GLU A O 1
ATOM 1237 N N . ILE A 1 158 ? 8.106 10.803 -15.065 1.00 97.88 158 ILE A N 1
ATOM 1238 C CA . ILE A 1 158 ? 9.149 9.986 -14.433 1.00 97.88 158 ILE A CA 1
ATOM 1239 C C . ILE A 1 158 ? 9.348 8.672 -15.201 1.00 97.88 158 ILE A C 1
ATOM 1241 O O . ILE A 1 158 ? 10.474 8.320 -15.552 1.00 97.88 158 ILE A O 1
ATOM 1245 N N . ILE A 1 159 ? 8.273 7.935 -15.491 1.00 98.25 159 ILE A N 1
ATOM 1246 C CA . ILE A 1 159 ? 8.378 6.624 -16.145 1.00 98.25 159 ILE A CA 1
ATOM 1247 C C . ILE A 1 159 ? 8.834 6.740 -17.603 1.00 98.25 159 ILE A C 1
ATOM 1249 O O . ILE A 1 159 ? 9.648 5.929 -18.051 1.00 98.25 159 ILE A O 1
ATOM 1253 N N . THR A 1 160 ? 8.339 7.729 -18.349 1.00 97.88 160 THR A N 1
ATOM 1254 C CA . THR A 1 160 ? 8.690 7.885 -19.770 1.00 97.88 160 THR A CA 1
ATOM 1255 C C . THR A 1 160 ? 10.116 8.383 -19.984 1.00 97.88 160 THR A C 1
ATOM 1257 O O . THR A 1 160 ? 10.734 7.994 -20.975 1.00 97.88 160 THR A O 1
ATOM 1260 N N . GLU A 1 161 ? 10.674 9.163 -19.056 1.00 97.56 161 GLU A N 1
ATOM 1261 C CA . GLU A 1 161 ? 12.086 9.555 -19.101 1.00 97.56 161 GLU A CA 1
ATOM 1262 C C . GLU A 1 161 ? 13.042 8.421 -18.705 1.00 97.56 161 GLU A C 1
ATOM 1264 O O . GLU A 1 161 ? 14.143 8.327 -19.249 1.00 97.56 161 GLU A O 1
ATOM 1269 N N . LEU A 1 162 ? 12.647 7.563 -17.759 1.00 97.62 162 LEU A N 1
ATOM 1270 C CA . LEU A 1 162 ? 13.531 6.528 -17.211 1.00 97.62 162 LEU A CA 1
ATOM 1271 C C . LEU A 1 162 ? 13.588 5.255 -18.060 1.00 97.62 162 LEU A C 1
ATOM 1273 O O . LEU A 1 162 ? 14.645 4.625 -18.139 1.00 97.62 162 LEU A O 1
ATOM 1277 N N . PHE A 1 163 ? 12.474 4.866 -18.675 1.00 98.62 163 PHE A N 1
ATOM 1278 C CA . PHE A 1 163 ? 12.360 3.624 -19.441 1.00 98.62 163 PHE A CA 1
ATOM 1279 C C . PHE A 1 163 ? 12.083 3.919 -20.912 1.00 98.62 163 PHE A C 1
ATOM 1281 O O . PHE A 1 163 ? 11.467 4.936 -21.220 1.00 98.62 163 PHE A O 1
ATOM 1288 N N . GLU A 1 164 ? 12.503 3.040 -21.823 1.00 98.31 164 GLU A N 1
ATOM 1289 C CA . GLU A 1 164 ? 12.330 3.233 -23.272 1.00 98.31 164 GLU A CA 1
ATOM 1290 C C . GLU A 1 164 ? 11.352 2.245 -23.915 1.00 98.31 164 GLU A C 1
ATOM 1292 O O . GLU A 1 164 ? 10.678 2.602 -24.878 1.00 98.31 164 GLU A O 1
ATOM 1297 N N . ASN A 1 165 ? 11.247 1.021 -23.392 1.00 98.56 165 ASN A N 1
ATOM 1298 C CA . ASN A 1 165 ? 10.376 -0.002 -23.952 1.00 98.56 165 ASN A CA 1
ATOM 1299 C C . ASN A 1 165 ? 8.927 0.195 -23.481 1.00 98.56 165 ASN A C 1
ATOM 1301 O O . ASN A 1 165 ? 8.654 0.268 -22.282 1.00 98.56 165 ASN A O 1
ATOM 1305 N N . ASP A 1 166 ? 7.977 0.208 -24.417 1.00 98.19 166 ASP A N 1
ATOM 1306 C CA . ASP A 1 166 ? 6.570 0.495 -24.111 1.00 98.19 166 ASP A CA 1
ATOM 1307 C C . ASP A 1 166 ? 5.919 -0.530 -23.172 1.00 98.19 166 ASP A C 1
ATOM 1309 O O . ASP A 1 166 ? 5.106 -0.157 -22.328 1.00 98.19 166 ASP A O 1
ATOM 1313 N N . ARG A 1 167 ? 6.312 -1.811 -23.237 1.00 98.25 167 ARG A N 1
ATOM 1314 C CA . ARG A 1 167 ? 5.805 -2.853 -22.322 1.00 98.25 167 ARG A CA 1
ATOM 1315 C C . ARG A 1 167 ? 6.311 -2.647 -20.900 1.00 98.25 167 ARG A C 1
ATOM 1317 O O . ARG A 1 167 ? 5.567 -2.845 -19.940 1.00 98.25 167 ARG A O 1
ATOM 1324 N N . VAL A 1 168 ? 7.566 -2.219 -20.769 1.00 98.50 168 VAL A N 1
ATOM 1325 C CA . VAL A 1 168 ? 8.162 -1.874 -19.475 1.00 98.50 168 VAL A CA 1
ATOM 1326 C C . VAL A 1 168 ? 7.486 -0.627 -18.916 1.00 98.50 168 VAL A C 1
ATOM 1328 O O . VAL A 1 168 ? 7.003 -0.663 -17.787 1.00 98.50 168 VAL A O 1
ATOM 1331 N N . ARG A 1 169 ? 7.360 0.440 -19.716 1.00 98.38 169 ARG A N 1
ATOM 1332 C CA . ARG A 1 169 ? 6.647 1.669 -19.332 1.00 98.38 169 ARG A CA 1
ATOM 1333 C C . ARG A 1 169 ? 5.221 1.383 -18.877 1.00 98.38 169 ARG A C 1
ATOM 1335 O O . ARG A 1 169 ? 4.825 1.876 -17.826 1.00 98.38 169 ARG A O 1
ATOM 1342 N N . ALA A 1 170 ? 4.478 0.564 -19.620 1.00 97.69 170 ALA A N 1
ATOM 1343 C CA . ALA A 1 170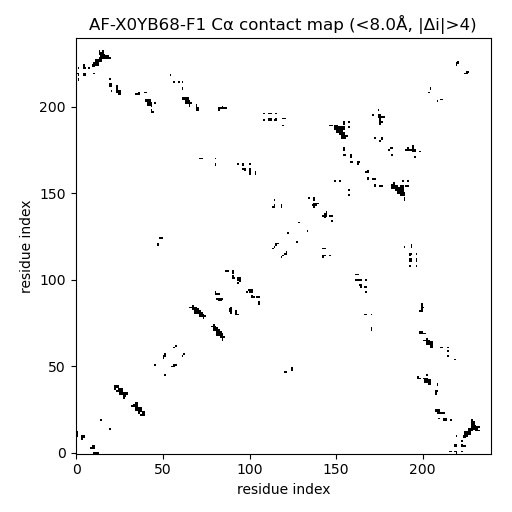 ? 3.104 0.207 -19.285 1.00 97.69 170 ALA A CA 1
ATOM 1344 C C . ALA A 1 170 ? 3.004 -0.465 -17.907 1.00 97.69 170 ALA A C 1
ATOM 1346 O O . ALA A 1 170 ? 2.193 -0.045 -17.081 1.00 97.69 170 ALA A O 1
ATOM 1347 N N . LEU A 1 171 ? 3.852 -1.463 -17.624 1.00 98.00 171 LEU A N 1
ATOM 1348 C CA . LEU A 1 171 ? 3.851 -2.127 -16.320 1.00 98.00 171 LEU A CA 1
ATOM 1349 C C . LEU A 1 171 ? 4.289 -1.187 -15.192 1.00 98.00 171 LEU A C 1
ATOM 1351 O O . LEU A 1 171 ? 3.630 -1.149 -14.153 1.00 98.00 171 LEU A O 1
ATOM 1355 N N . MET A 1 172 ? 5.369 -0.425 -15.386 1.00 97.94 172 MET A N 1
ATOM 1356 C CA . MET A 1 172 ? 5.867 0.491 -14.357 1.00 97.94 172 MET A CA 1
ATOM 1357 C C . MET A 1 172 ? 4.825 1.559 -14.029 1.00 97.94 172 MET A C 1
ATOM 1359 O O . MET A 1 172 ? 4.526 1.774 -12.859 1.00 97.94 172 MET A O 1
AT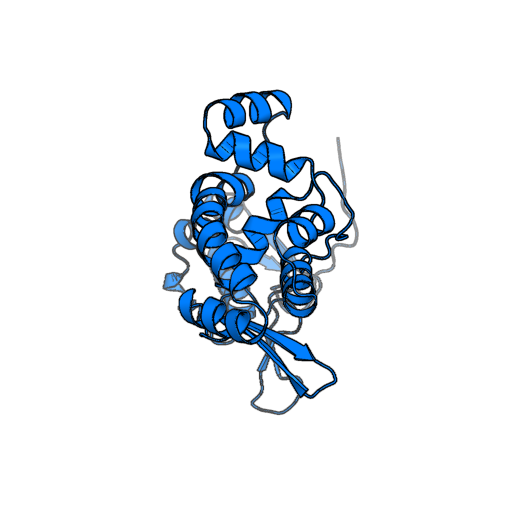OM 1363 N N . LEU A 1 173 ? 4.199 2.152 -15.048 1.00 97.38 173 LEU A N 1
ATOM 1364 C CA . LEU A 1 173 ? 3.157 3.156 -14.861 1.00 97.38 173 LEU A CA 1
ATOM 1365 C C . LEU A 1 173 ? 1.910 2.566 -14.188 1.00 97.38 173 LEU A C 1
ATOM 1367 O O . LEU A 1 173 ? 1.377 3.175 -13.264 1.00 97.38 173 LEU A O 1
ATOM 1371 N N . TYR A 1 174 ? 1.479 1.360 -14.580 1.00 96.69 174 TYR A N 1
ATOM 1372 C CA . TYR A 1 174 ? 0.367 0.668 -13.919 1.00 96.69 174 TYR A CA 1
ATOM 1373 C C . TYR A 1 174 ? 0.630 0.479 -12.420 1.00 96.69 174 TYR A C 1
ATOM 1375 O O . TYR A 1 174 ? -0.230 0.783 -11.593 1.00 96.69 174 TYR A O 1
ATOM 1383 N N . VAL A 1 175 ? 1.827 0.011 -12.056 1.00 96.75 175 VAL A N 1
ATOM 1384 C CA . VAL A 1 175 ? 2.190 -0.186 -10.649 1.00 96.75 175 VAL A CA 1
ATOM 1385 C C . VAL A 1 175 ? 2.286 1.152 -9.918 1.00 96.75 175 VAL A C 1
ATOM 1387 O O . VAL A 1 175 ? 1.712 1.285 -8.840 1.00 96.75 175 VAL A O 1
ATOM 1390 N N . SER A 1 176 ? 2.921 2.162 -10.515 1.00 96.62 176 SER A N 1
ATOM 1391 C CA . SER A 1 176 ? 3.041 3.510 -9.945 1.00 96.62 176 SER A CA 1
ATOM 1392 C C . SER A 1 176 ? 1.713 4.247 -9.767 1.00 96.62 176 SER A C 1
ATOM 1394 O O . SER A 1 176 ? 1.669 5.214 -9.018 1.00 96.62 176 SER A O 1
ATOM 1396 N N . CYS A 1 177 ? 0.636 3.807 -10.415 1.00 95.88 177 CYS A N 1
ATOM 1397 C CA . CYS A 1 177 ? -0.678 4.446 -10.329 1.00 95.88 177 CYS A CA 1
ATOM 1398 C C . CYS A 1 177 ? -1.747 3.560 -9.671 1.00 95.88 177 CYS A C 1
ATOM 1400 O O . CYS A 1 177 ? -2.914 3.946 -9.610 1.00 95.88 177 CYS A O 1
ATOM 1402 N N . MET A 1 178 ? -1.379 2.390 -9.136 1.00 91.44 178 MET A N 1
ATOM 1403 C CA . MET A 1 178 ? -2.342 1.376 -8.680 1.00 91.44 178 MET A CA 1
ATOM 1404 C C . MET A 1 178 ? -3.250 1.805 -7.517 1.00 91.44 178 MET A C 1
ATOM 1406 O O . MET A 1 178 ? -4.235 1.132 -7.228 1.00 91.44 178 MET A O 1
ATOM 1410 N N . TRP A 1 179 ? -2.925 2.908 -6.842 1.00 89.31 179 TRP A N 1
ATOM 1411 C CA . TRP A 1 179 ? -3.760 3.529 -5.807 1.00 89.31 179 TRP A CA 1
ATOM 1412 C C . TRP A 1 179 ? -4.797 4.516 -6.358 1.00 89.31 179 TRP A C 1
ATOM 1414 O O . TRP A 1 179 ? -5.403 5.256 -5.591 1.00 89.31 179 TRP A O 1
ATOM 1424 N N . GLY A 1 180 ? -5.027 4.515 -7.673 1.00 91.69 180 GLY A N 1
ATOM 1425 C CA . GLY A 1 180 ? -5.975 5.420 -8.322 1.00 91.69 180 GLY A CA 1
ATOM 1426 C C . GLY A 1 180 ? -5.395 6.810 -8.581 1.00 91.69 180 GLY A C 1
ATOM 1427 O O . GLY A 1 180 ? -6.145 7.778 -8.625 1.00 91.69 180 GLY A O 1
ATOM 1428 N N . LEU A 1 181 ? -4.070 6.912 -8.732 1.00 93.19 181 LEU A N 1
ATOM 1429 C CA . LEU A 1 181 ? -3.404 8.160 -9.109 1.00 93.19 181 LEU A CA 1
ATOM 1430 C C . LEU A 1 181 ? -3.576 8.400 -10.613 1.00 93.19 181 LEU A C 1
ATOM 1432 O O . LEU A 1 181 ? -3.354 7.480 -11.405 1.00 93.19 181 LEU A O 1
ATOM 1436 N N . ASP A 1 182 ? -3.910 9.629 -11.017 1.00 95.75 182 ASP A N 1
ATOM 1437 C CA . ASP A 1 182 ? -3.807 10.011 -12.427 1.00 95.75 182 ASP A CA 1
ATOM 1438 C C . ASP A 1 182 ? -2.316 10.044 -12.807 1.00 95.75 182 ASP A C 1
ATOM 1440 O O . ASP A 1 182 ? -1.536 10.745 -12.156 1.00 95.75 182 ASP A O 1
ATOM 1444 N N . PRO A 1 183 ? -1.879 9.300 -13.840 1.00 96.75 183 PRO A N 1
ATOM 1445 C CA . PRO A 1 183 ? -0.482 9.296 -14.260 1.00 96.75 183 PRO A CA 1
ATOM 1446 C C . PRO A 1 183 ? 0.043 10.674 -14.689 1.00 96.75 183 PRO A C 1
ATOM 1448 O O . PRO A 1 183 ? 1.256 10.846 -14.753 1.00 96.75 183 PRO A O 1
ATOM 1451 N N . ARG A 1 184 ? -0.825 11.642 -15.000 1.00 97.12 184 ARG A N 1
ATOM 1452 C CA . ARG A 1 184 ? -0.453 12.994 -15.448 1.00 97.12 184 ARG A CA 1
ATOM 1453 C C . ARG A 1 184 ? -0.428 14.029 -14.325 1.00 97.12 184 ARG A C 1
ATOM 1455 O O . ARG A 1 184 ? 0.025 15.142 -14.567 1.00 97.12 184 ARG A O 1
ATOM 1462 N N . GLU A 1 185 ? -0.917 13.685 -13.137 1.00 96.75 185 GLU A N 1
ATOM 1463 C CA . GLU A 1 185 ? -0.944 14.607 -12.002 1.00 96.75 185 GLU A CA 1
ATOM 1464 C C . GLU A 1 185 ? 0.490 14.880 -11.535 1.00 96.75 185 GLU A C 1
ATOM 1466 O O . GLU A 1 185 ? 1.237 13.944 -11.244 1.00 96.75 185 GLU A O 1
ATOM 1471 N N . SER A 1 186 ? 0.895 16.149 -11.488 1.00 95.19 186 SER A N 1
ATOM 1472 C CA . SER A 1 186 ? 2.161 16.565 -10.874 1.00 95.19 186 SER A CA 1
ATOM 1473 C C . SER A 1 186 ? 1.995 16.719 -9.358 1.00 95.19 186 SER A C 1
ATOM 1475 O O . SER A 1 186 ? 0.888 16.671 -8.831 1.00 95.19 186 SER A O 1
ATOM 1477 N N . GLY A 1 187 ? 3.085 16.840 -8.599 1.00 92.31 187 GLY A N 1
ATOM 1478 C CA . GLY A 1 187 ? 2.997 16.913 -7.130 1.00 92.31 187 GLY A CA 1
ATOM 1479 C C . GLY A 1 187 ? 2.922 15.546 -6.436 1.00 92.31 187 GLY A C 1
ATOM 1480 O O . GLY A 1 187 ? 3.011 15.471 -5.211 1.00 92.31 187 GLY A O 1
ATOM 1481 N N . VAL A 1 188 ? 2.778 14.454 -7.197 1.00 93.50 188 VAL A N 1
ATOM 1482 C CA . VAL A 1 188 ? 2.607 13.085 -6.675 1.00 93.50 188 VAL A CA 1
ATOM 1483 C C . VAL A 1 188 ? 3.712 12.120 -7.117 1.00 93.50 188 VAL A C 1
ATOM 1485 O O . VAL A 1 188 ? 3.638 10.925 -6.833 1.00 93.50 188 VAL A O 1
ATOM 1488 N N . GLY A 1 189 ? 4.774 12.596 -7.773 1.00 95.25 189 GLY A N 1
ATOM 1489 C CA . GLY A 1 189 ? 5.831 11.730 -8.304 1.00 95.25 189 GLY A CA 1
ATOM 1490 C C . GLY A 1 189 ? 6.625 10.957 -7.242 1.00 95.25 189 GLY A C 1
ATOM 1491 O O . GLY A 1 189 ? 7.157 9.887 -7.536 1.00 95.25 189 GLY A O 1
ATOM 1492 N N . PHE A 1 190 ? 6.621 11.391 -5.975 1.00 92.50 190 PHE A N 1
ATOM 1493 C CA . PHE A 1 190 ? 7.186 10.617 -4.859 1.00 92.50 190 PHE A CA 1
ATOM 1494 C C . PHE A 1 190 ? 6.446 9.288 -4.595 1.00 92.50 190 PHE A C 1
ATOM 1496 O O . PHE A 1 190 ? 6.998 8.399 -3.942 1.00 92.50 190 PHE A O 1
ATOM 1503 N N . PHE A 1 191 ? 5.227 9.104 -5.120 1.00 94.19 191 PHE A N 1
ATOM 1504 C CA . PHE A 1 191 ? 4.544 7.809 -5.083 1.00 94.19 191 PHE A CA 1
ATOM 1505 C C . PHE A 1 191 ? 5.155 6.784 -6.041 1.00 94.19 191 PHE A C 1
ATOM 1507 O O . PHE A 1 191 ? 5.014 5.589 -5.792 1.00 94.19 191 PHE A O 1
ATOM 1514 N N . VAL A 1 192 ? 5.872 7.204 -7.092 1.00 96.69 192 VAL A N 1
ATOM 1515 C CA . VAL A 1 192 ? 6.551 6.288 -8.025 1.00 96.69 192 VAL A CA 1
ATOM 1516 C C . VAL A 1 192 ? 7.524 5.350 -7.298 1.00 96.69 192 VAL A C 1
ATOM 1518 O O . VAL A 1 192 ? 7.336 4.133 -7.405 1.00 96.69 192 VAL A O 1
ATOM 1521 N N . PRO A 1 193 ? 8.520 5.842 -6.527 1.00 95.75 193 PRO A N 1
ATOM 1522 C CA . PRO A 1 193 ? 9.412 4.964 -5.779 1.00 95.75 193 PRO A CA 1
ATOM 1523 C C . PRO A 1 193 ? 8.659 4.130 -4.739 1.00 95.75 193 PRO A C 1
ATOM 1525 O O . PRO A 1 193 ? 8.940 2.938 -4.628 1.00 95.75 193 PRO A O 1
ATOM 1528 N N . LEU A 1 194 ? 7.678 4.706 -4.027 1.00 95.25 194 LEU A N 1
ATOM 1529 C CA . LEU A 1 194 ? 6.877 3.968 -3.045 1.00 95.25 194 LEU A CA 1
ATOM 1530 C C . LEU A 1 194 ? 6.178 2.774 -3.692 1.00 95.25 194 LEU A C 1
ATOM 1532 O O . LEU A 1 194 ? 6.385 1.636 -3.287 1.00 95.25 194 LEU A O 1
ATOM 1536 N N . LEU A 1 195 ? 5.380 3.012 -4.724 1.00 95.56 195 LEU A N 1
ATOM 1537 C CA . LEU A 1 195 ? 4.549 1.978 -5.320 1.00 95.56 195 LEU A CA 1
ATOM 1538 C C . LEU A 1 195 ? 5.360 0.960 -6.121 1.00 95.56 195 LEU A C 1
ATOM 1540 O O . LEU A 1 195 ? 4.981 -0.206 -6.138 1.00 95.56 195 LEU A O 1
ATOM 1544 N N . LEU A 1 196 ? 6.500 1.332 -6.712 1.00 95.81 196 LEU A N 1
ATOM 1545 C CA . LEU A 1 196 ? 7.368 0.361 -7.387 1.00 95.81 196 LEU A CA 1
ATOM 1546 C C . LEU A 1 196 ? 8.154 -0.511 -6.408 1.00 95.81 196 LEU A C 1
ATOM 1548 O O . LEU A 1 196 ? 8.216 -1.723 -6.609 1.00 95.81 196 LEU A O 1
ATOM 1552 N N . VAL A 1 197 ? 8.694 0.058 -5.324 1.00 94.94 197 VAL A N 1
ATOM 1553 C CA . VAL A 1 197 ? 9.343 -0.732 -4.261 1.00 94.94 197 VAL A CA 1
ATOM 1554 C C . VAL A 1 197 ? 8.333 -1.693 -3.635 1.00 94.94 197 VAL A C 1
ATOM 1556 O O . VAL A 1 197 ? 8.608 -2.886 -3.504 1.00 94.94 197 VAL A O 1
ATOM 1559 N N . GLN A 1 198 ? 7.133 -1.201 -3.333 1.00 93.19 198 GLN A N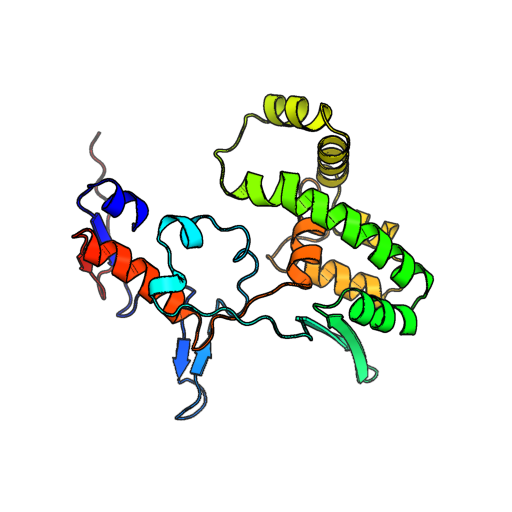 1
ATOM 1560 C CA . GLN A 1 198 ? 6.071 -2.011 -2.744 1.00 93.19 198 GLN A CA 1
ATOM 1561 C C . GLN A 1 198 ? 5.429 -2.978 -3.740 1.00 93.19 198 GLN A C 1
ATOM 1563 O O . GLN A 1 198 ? 4.981 -4.058 -3.357 1.00 93.19 198 GLN A O 1
ATOM 1568 N N . GLY A 1 199 ? 5.473 -2.657 -5.030 1.00 93.12 199 GLY A N 1
ATOM 1569 C CA . 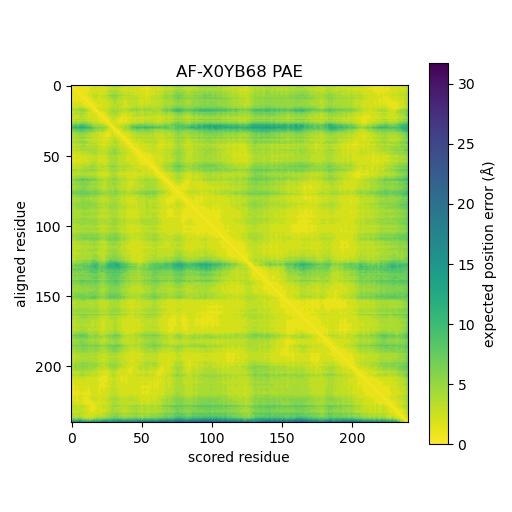GLY A 1 199 ? 5.071 -3.532 -6.123 1.00 93.12 199 GLY A CA 1
ATOM 1570 C C . GLY A 1 199 ? 5.914 -4.804 -6.233 1.00 93.12 199 GLY A C 1
ATOM 1571 O O . GLY A 1 199 ? 5.435 -5.776 -6.814 1.00 93.12 199 GLY A O 1
ATOM 1572 N N . LEU A 1 200 ? 7.120 -4.817 -5.647 1.00 93.00 200 LEU A N 1
ATOM 1573 C CA . LEU A 1 200 ? 7.989 -5.992 -5.502 1.00 93.00 200 LEU A CA 1
ATOM 1574 C C . LEU A 1 200 ? 7.780 -6.730 -4.165 1.00 93.00 200 LEU A C 1
ATOM 1576 O O . LEU A 1 200 ? 8.384 -7.774 -3.937 1.00 93.00 200 LEU A O 1
ATOM 1580 N N . ASN A 1 201 ? 6.979 -6.200 -3.242 1.00 92.88 201 ASN A N 1
ATOM 1581 C CA . ASN A 1 201 ? 6.962 -6.656 -1.850 1.00 92.88 201 ASN A CA 1
ATOM 1582 C C . ASN A 1 201 ? 5.545 -6.708 -1.248 1.00 92.88 201 ASN A C 1
ATOM 1584 O O . ASN A 1 201 ? 5.355 -6.581 -0.037 1.00 92.88 201 ASN A O 1
ATOM 1588 N N . LYS A 1 202 ? 4.533 -6.934 -2.088 1.00 94.06 202 LYS A N 1
ATOM 1589 C CA . LYS A 1 202 ? 3.146 -7.130 -1.667 1.00 94.06 202 LYS A CA 1
ATOM 1590 C C . LYS A 1 20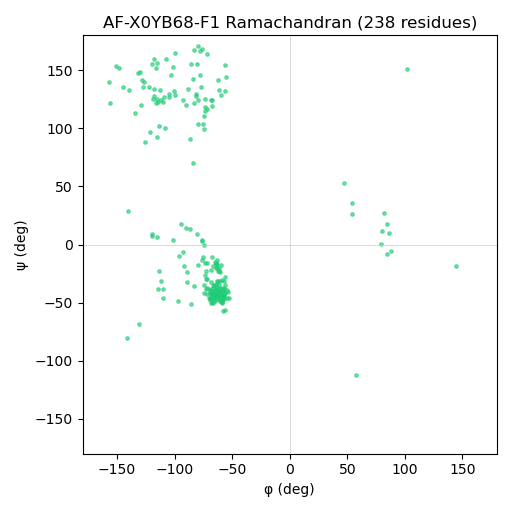2 ? 3.036 -8.363 -0.781 1.00 94.06 202 LYS A C 1
ATOM 1592 O O . LYS A 1 202 ? 3.515 -9.454 -1.118 1.00 94.06 202 LYS A O 1
ATOM 1597 N N . CYS A 1 203 ? 2.336 -8.185 0.332 1.00 94.75 203 CYS A N 1
ATOM 1598 C CA . CYS A 1 203 ? 1.995 -9.259 1.246 1.00 94.75 203 CYS A CA 1
ATOM 1599 C C . CYS A 1 203 ? 0.550 -9.708 1.052 1.00 94.75 203 CYS A C 1
ATOM 1601 O O . CYS A 1 203 ? -0.321 -8.907 0.721 1.00 94.75 203 CYS A O 1
ATOM 1603 N N . TYR A 1 204 ? 0.278 -10.966 1.368 1.00 94.44 204 TYR A N 1
ATOM 1604 C CA . TYR A 1 204 ? -1.071 -11.503 1.493 1.00 94.44 204 TYR A CA 1
ATOM 1605 C C . TYR A 1 204 ? -1.264 -11.977 2.924 1.00 94.44 204 TYR A C 1
ATOM 1607 O O . TYR A 1 204 ? -0.397 -12.659 3.472 1.00 94.44 204 TYR A O 1
ATOM 1615 N N . CYS A 1 205 ? -2.396 -11.632 3.527 1.00 95.38 205 CYS A N 1
ATOM 1616 C CA . CYS A 1 205 ? -2.750 -12.144 4.843 1.00 95.38 205 CYS A CA 1
ATOM 1617 C C . CYS A 1 205 ? -3.174 -13.616 4.719 1.00 95.38 205 CYS A C 1
ATOM 1619 O O . CYS A 1 205 ? -4.172 -13.937 4.066 1.00 95.38 205 CYS A O 1
ATOM 1621 N N . TYR A 1 206 ? -2.401 -14.523 5.313 1.00 94.19 206 TYR A N 1
ATOM 1622 C CA . TYR A 1 206 ? -2.645 -15.958 5.243 1.00 94.19 206 TYR A CA 1
ATOM 1623 C C . TYR A 1 206 ? -3.928 -16.341 5.993 1.00 94.19 206 TYR A C 1
ATOM 1625 O O . TYR A 1 206 ? -4.056 -16.169 7.210 1.00 94.19 206 TYR A O 1
ATOM 1633 N N . GLY A 1 207 ? -4.878 -16.918 5.258 1.00 92.31 207 GLY A N 1
ATOM 1634 C CA . GLY A 1 207 ? -6.226 -17.195 5.753 1.00 92.31 207 GLY A CA 1
ATOM 1635 C C . GLY A 1 207 ? -7.189 -16.009 5.642 1.00 92.31 207 GLY A C 1
ATOM 1636 O O . GLY A 1 207 ? -8.209 -16.025 6.321 1.00 92.31 207 GLY A O 1
ATOM 1637 N N . GLY A 1 208 ? -6.871 -15.009 4.812 1.00 94.81 208 GLY A N 1
ATOM 1638 C CA . GLY A 1 208 ? -7.777 -13.915 4.462 1.00 94.81 208 GLY A CA 1
ATOM 1639 C C . GLY A 1 208 ? -7.489 -12.607 5.194 1.00 94.81 208 GLY A C 1
ATOM 1640 O O . GLY A 1 208 ? -6.978 -12.604 6.315 1.00 94.81 208 GLY A O 1
ATOM 1641 N N . SER A 1 209 ? -7.808 -11.478 4.556 1.00 96.25 209 SER A N 1
ATOM 1642 C CA . SER A 1 209 ? -7.572 -10.144 5.122 1.00 96.25 209 SER A CA 1
ATOM 1643 C C . SER A 1 209 ? -8.463 -9.830 6.326 1.00 96.25 209 SER A C 1
ATOM 1645 O O . SER A 1 209 ? -8.040 -9.052 7.182 1.00 96.25 209 SER A O 1
ATOM 1647 N N . HIS A 1 210 ? -9.612 -10.503 6.481 1.00 95.88 210 HIS A N 1
ATOM 1648 C CA . HIS A 1 210 ? -10.471 -10.364 7.664 1.00 95.88 210 HIS A CA 1
ATOM 1649 C C . HIS A 1 210 ? -9.757 -10.714 8.977 1.00 95.88 210 HIS A C 1
ATOM 1651 O O . HIS A 1 210 ? -10.006 -10.091 10.008 1.00 95.88 210 HIS A O 1
ATOM 1657 N N . LYS A 1 211 ? -8.781 -11.633 8.956 1.00 95.50 211 LYS A N 1
ATOM 1658 C CA . LYS A 1 211 ? -7.968 -11.931 10.147 1.00 95.50 211 LYS A CA 1
ATOM 1659 C C . LYS A 1 211 ? -7.268 -10.700 10.714 1.00 95.50 211 LYS A C 1
ATOM 1661 O O . LYS A 1 211 ? -7.142 -10.588 11.932 1.00 95.50 211 LYS A O 1
ATOM 1666 N N . PHE A 1 212 ? -6.835 -9.775 9.857 1.00 96.12 212 PHE A N 1
ATOM 1667 C CA . PHE A 1 212 ? -6.201 -8.544 10.315 1.00 96.12 212 PHE A CA 1
ATOM 1668 C C . PHE A 1 212 ? -7.204 -7.634 11.041 1.00 96.12 212 PHE A C 1
ATOM 1670 O O . PHE A 1 212 ? -6.894 -7.122 12.116 1.00 96.12 212 PHE A O 1
ATOM 1677 N N . ALA A 1 213 ? -8.428 -7.498 10.519 1.00 95.62 213 ALA A N 1
ATOM 1678 C CA . ALA A 1 213 ? -9.498 -6.785 11.217 1.00 95.62 213 ALA A CA 1
ATOM 1679 C C . ALA A 1 213 ? -9.820 -7.441 12.566 1.00 95.62 213 ALA A C 1
ATOM 1681 O O . ALA A 1 213 ? -9.858 -6.757 13.589 1.00 95.62 213 ALA A O 1
ATOM 1682 N N . GLY A 1 214 ? -9.962 -8.768 12.582 1.00 95.69 214 GLY A N 1
ATOM 1683 C CA . GLY A 1 214 ? -10.200 -9.542 13.798 1.00 95.69 214 GLY A CA 1
ATOM 1684 C C . GLY A 1 214 ? -9.112 -9.349 14.860 1.00 95.69 214 GLY A C 1
ATOM 1685 O O . GLY A 1 214 ? -9.438 -9.195 16.034 1.00 95.69 214 GLY A O 1
ATOM 1686 N N . ALA A 1 215 ? -7.834 -9.294 14.469 1.00 96.50 215 ALA A N 1
ATOM 1687 C CA . ALA A 1 215 ? -6.728 -9.029 15.393 1.00 96.50 215 ALA A CA 1
ATOM 1688 C C . ALA A 1 215 ? -6.852 -7.643 16.052 1.00 96.50 215 ALA A C 1
ATOM 1690 O O . ALA A 1 215 ? -6.762 -7.527 17.271 1.00 96.50 215 ALA A O 1
ATOM 1691 N N . LEU A 1 216 ? -7.150 -6.598 15.274 1.00 96.88 216 LEU A N 1
ATOM 1692 C CA . LEU A 1 216 ? -7.347 -5.246 15.813 1.00 96.88 216 LEU A CA 1
ATOM 1693 C C . LEU A 1 216 ? -8.598 -5.133 16.695 1.00 96.88 216 LEU A C 1
ATOM 1695 O O . LEU A 1 216 ? -8.592 -4.389 17.675 1.00 96.88 216 LEU A O 1
ATOM 1699 N N . VAL A 1 217 ? -9.668 -5.861 16.365 1.00 96.62 217 VAL A N 1
ATOM 1700 C CA . VAL A 1 217 ? -10.877 -5.927 17.200 1.00 96.62 217 VAL A CA 1
ATOM 1701 C C . VAL A 1 217 ? -10.574 -6.582 18.545 1.00 96.62 217 VAL A C 1
ATOM 1703 O O . VAL A 1 217 ? -11.038 -6.084 19.569 1.00 96.62 217 VAL A O 1
ATOM 1706 N N . ARG A 1 218 ? -9.752 -7.640 18.577 1.00 96.50 218 ARG A N 1
ATOM 1707 C CA . ARG A 1 218 ? -9.317 -8.260 19.839 1.00 96.50 218 ARG A CA 1
ATOM 1708 C C . ARG A 1 218 ? -8.590 -7.263 20.736 1.00 96.50 218 ARG A C 1
ATOM 1710 O O . ARG A 1 218 ? -8.931 -7.193 21.908 1.00 96.50 218 ARG A O 1
ATOM 1717 N N . GLU A 1 219 ? -7.704 -6.424 20.193 1.00 97.50 219 GLU A N 1
ATOM 1718 C CA . GLU A 1 219 ? -7.046 -5.361 20.978 1.00 97.50 219 GLU A CA 1
ATOM 1719 C C . GLU A 1 219 ? -8.045 -4.362 21.584 1.00 97.50 219 GLU A C 1
ATOM 1721 O O . GLU A 1 219 ? -7.859 -3.892 22.705 1.00 97.50 219 GLU A O 1
ATOM 1726 N N . VAL A 1 220 ? -9.122 -4.028 20.860 1.00 97.69 220 VAL A N 1
ATOM 1727 C CA . VAL A 1 220 ? -10.185 -3.154 21.386 1.00 97.69 220 VAL A CA 1
ATOM 1728 C C . VAL A 1 220 ? -10.912 -3.826 22.549 1.00 97.69 220 VAL A C 1
ATOM 1730 O O . VAL A 1 220 ? -11.101 -3.192 23.585 1.00 97.69 220 VAL A O 1
ATOM 1733 N N . LEU A 1 221 ? -11.311 -5.089 22.381 1.00 96.94 221 LEU A N 1
ATOM 1734 C CA . LEU A 1 221 ? -12.059 -5.844 23.389 1.00 96.94 221 LEU A CA 1
ATOM 1735 C C . LEU A 1 221 ? -11.210 -6.140 24.637 1.00 96.94 221 LEU A C 1
ATOM 1737 O O . LEU A 1 221 ? -11.694 -5.982 25.755 1.00 96.94 221 LEU A O 1
ATOM 1741 N N . GLU A 1 222 ? -9.937 -6.512 24.464 1.00 96.69 222 GLU A N 1
ATOM 1742 C CA . GLU A 1 222 ? -8.987 -6.763 25.561 1.00 96.69 222 GLU A CA 1
ATOM 1743 C C . GLU A 1 222 ? -8.753 -5.511 26.417 1.00 96.69 222 GLU A C 1
ATOM 1745 O O . GLU A 1 222 ? -8.631 -5.606 27.637 1.00 96.69 222 GLU A O 1
ATOM 1750 N N . ALA A 1 223 ? -8.764 -4.329 25.798 1.00 97.44 223 ALA A N 1
ATOM 1751 C CA . ALA A 1 223 ? -8.675 -3.048 26.494 1.00 97.44 223 ALA A CA 1
ATOM 1752 C C . ALA A 1 223 ? -10.020 -2.565 27.089 1.00 97.44 223 ALA A C 1
ATOM 1754 O O . ALA A 1 223 ? -10.117 -1.429 27.553 1.00 97.44 223 ALA A O 1
ATOM 1755 N N . GLY A 1 224 ? -11.066 -3.401 27.083 1.00 97.44 224 GLY A N 1
ATOM 1756 C CA . GLY A 1 224 ? -12.382 -3.090 27.654 1.00 97.44 224 GLY A CA 1
ATOM 1757 C C . GLY A 1 224 ? -13.284 -2.230 26.761 1.00 97.44 224 GLY A C 1
ATOM 1758 O O . GLY A 1 224 ? -14.305 -1.720 27.227 1.00 97.44 224 GLY A O 1
ATOM 1759 N N . GLY A 1 225 ? -12.920 -2.045 25.490 1.00 98.06 225 GLY A N 1
ATOM 1760 C CA . GLY A 1 225 ? -13.805 -1.461 24.490 1.00 98.06 225 GLY A CA 1
ATOM 1761 C C . GLY A 1 225 ? -14.923 -2.423 24.085 1.00 98.06 225 GLY A C 1
ATOM 1762 O O . GLY A 1 225 ? -14.850 -3.627 24.324 1.00 98.06 225 GLY A O 1
ATOM 1763 N N . ILE A 1 226 ? -15.961 -1.891 23.443 1.00 97.88 226 ILE A N 1
ATOM 1764 C CA . ILE A 1 226 ? -17.093 -2.678 22.936 1.00 97.88 226 ILE A CA 1
ATOM 1765 C C . ILE A 1 226 ? -17.234 -2.538 21.424 1.00 97.88 226 ILE A C 1
ATOM 1767 O O . ILE A 1 226 ? -16.829 -1.532 20.839 1.00 97.88 226 ILE A O 1
ATOM 1771 N N . VAL A 1 227 ? -17.849 -3.543 20.806 1.00 97.62 227 VAL A N 1
ATOM 1772 C CA . VAL A 1 227 ? -18.221 -3.545 19.391 1.00 97.62 227 VAL A CA 1
ATOM 1773 C C . VAL A 1 227 ? -19.738 -3.660 19.292 1.00 97.62 227 VAL A C 1
ATOM 1775 O O . VAL A 1 227 ? -20.334 -4.535 19.913 1.00 97.62 227 VAL A O 1
ATOM 1778 N N . LEU A 1 228 ? -20.342 -2.750 18.535 1.00 97.00 228 LEU A N 1
ATOM 1779 C CA . LEU A 1 228 ? -21.758 -2.712 18.201 1.00 97.00 228 L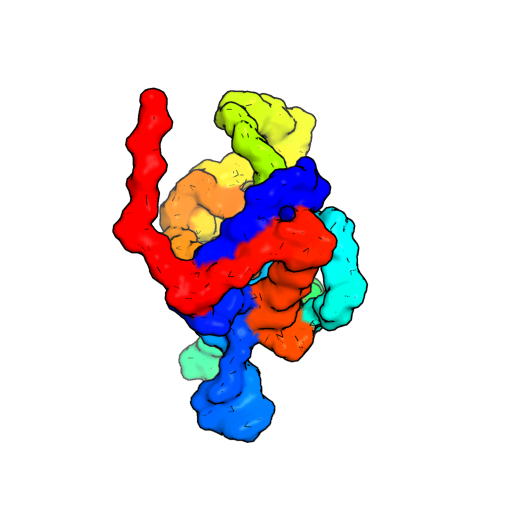EU A CA 1
ATOM 1780 C C . LEU A 1 228 ? -21.867 -2.913 16.687 1.00 97.00 228 LEU A C 1
ATOM 1782 O O . LEU A 1 228 ? -21.729 -1.954 15.927 1.00 97.00 228 LEU A O 1
ATOM 1786 N N . ASP A 1 229 ? -22.031 -4.161 16.255 1.00 95.81 229 ASP A N 1
ATOM 1787 C CA . ASP A 1 229 ? -22.354 -4.480 14.863 1.00 95.81 229 ASP A CA 1
ATOM 1788 C C . ASP A 1 229 ? -23.852 -4.281 14.589 1.00 95.81 229 ASP A C 1
ATOM 1790 O O . ASP A 1 229 ? -24.644 -4.031 15.503 1.00 95.81 229 ASP A O 1
ATOM 1794 N N . SER A 1 230 ? -24.238 -4.357 13.314 1.00 96.50 230 SER A N 1
ATOM 1795 C CA . SER A 1 230 ? -25.625 -4.157 12.872 1.00 96.50 230 SER A CA 1
ATOM 1796 C C . SER A 1 230 ? -26.219 -2.819 13.347 1.00 96.50 230 SER A C 1
ATOM 1798 O O . SER A 1 230 ? -27.432 -2.677 13.518 1.00 96.50 230 SER A O 1
ATOM 1800 N N . ALA A 1 231 ? -25.356 -1.829 13.575 1.00 97.06 231 ALA A N 1
ATOM 1801 C CA . ALA A 1 231 ? -25.674 -0.554 14.188 1.00 97.06 231 ALA A CA 1
ATOM 1802 C C . ALA A 1 231 ? -25.308 0.578 13.223 1.00 97.06 231 ALA A C 1
ATOM 1804 O O . ALA A 1 231 ? -24.163 1.015 13.120 1.00 97.06 231 ALA A O 1
ATOM 1805 N N . GLU A 1 232 ? -26.299 1.070 12.482 1.00 97.50 232 GLU A N 1
ATOM 1806 C CA . GLU A 1 232 ? -26.102 2.204 11.584 1.00 97.50 232 GLU A CA 1
ATOM 1807 C C . GLU A 1 232 ? -26.115 3.527 12.355 1.00 97.50 232 GLU A C 1
ATOM 1809 O O . GLU A 1 232 ? -27.085 3.870 13.035 1.00 97.50 232 GLU A O 1
ATOM 1814 N N . VAL A 1 233 ? -25.048 4.316 12.217 1.00 97.38 233 VAL A N 1
ATOM 1815 C CA . VAL A 1 233 ? -25.034 5.693 12.720 1.00 97.38 233 VAL A CA 1
ATOM 1816 C C . VAL A 1 233 ? -25.861 6.566 11.776 1.00 97.38 233 VAL A C 1
ATOM 1818 O O . VAL A 1 233 ? -25.399 6.949 10.707 1.00 97.38 233 VAL A O 1
ATOM 1821 N N . VAL A 1 234 ? -27.084 6.910 12.187 1.00 97.75 234 VAL A N 1
ATOM 1822 C CA . VAL A 1 234 ? -28.019 7.720 11.377 1.00 97.75 234 VAL A CA 1
ATOM 1823 C C . VAL A 1 234 ? -27.929 9.226 11.637 1.00 97.75 234 VAL A C 1
ATOM 1825 O O . VAL A 1 234 ? -28.417 10.030 10.845 1.00 97.75 234 VAL A O 1
ATOM 1828 N N . LYS A 1 235 ? -27.348 9.633 12.772 1.00 97.12 235 LYS A N 1
ATOM 1829 C CA . LYS A 1 235 ? -27.251 11.041 13.172 1.00 97.12 235 LYS A CA 1
ATOM 1830 C C . LYS A 1 235 ? -26.102 11.258 14.152 1.00 97.12 235 LYS A C 1
ATOM 1832 O O . LYS A 1 235 ? -25.924 10.472 15.077 1.00 97.12 235 LYS A O 1
ATOM 1837 N N . ILE A 1 236 ? -25.377 12.363 13.981 1.00 96.75 236 ILE A N 1
ATOM 1838 C CA . ILE A 1 236 ? -24.375 12.860 14.932 1.00 96.75 236 ILE A CA 1
ATOM 1839 C C . ILE A 1 236 ? -24.935 14.134 15.564 1.00 96.75 236 ILE A C 1
ATOM 1841 O O . ILE A 1 236 ? -25.289 15.079 14.858 1.00 96.75 236 ILE A O 1
ATOM 1845 N N . PHE A 1 237 ? -25.050 14.155 16.890 1.00 95.94 237 PHE A N 1
ATOM 1846 C CA . PHE A 1 237 ? -25.455 15.348 17.629 1.00 95.94 237 PHE A CA 1
ATOM 1847 C C . PHE A 1 237 ? -24.211 16.151 18.001 1.00 95.94 237 PHE A C 1
ATOM 1849 O O . PHE A 1 237 ? -23.335 15.644 18.696 1.00 95.94 237 PHE A O 1
ATOM 1856 N N . LEU A 1 238 ? -24.140 17.395 17.531 1.00 95.56 238 LEU A N 1
ATOM 1857 C CA . LEU A 1 238 ? -23.095 18.344 17.900 1.00 95.56 238 LEU A CA 1
ATOM 1858 C C . LEU A 1 238 ? -23.694 19.368 18.863 1.00 95.56 238 LEU A C 1
ATOM 1860 O O . LEU A 1 238 ? -24.745 19.944 18.577 1.00 95.56 238 LEU A O 1
ATOM 1864 N N . GLN A 1 239 ? -23.033 19.581 19.994 1.00 89.25 239 GLN A N 1
ATOM 1865 C CA . GLN A 1 239 ? -23.368 20.625 20.951 1.00 89.25 239 GLN A CA 1
ATOM 1866 C C . GLN A 1 239 ? -22.080 21.389 21.251 1.00 89.25 239 GLN A C 1
ATOM 1868 O O . GLN A 1 239 ? -21.094 20.775 21.657 1.00 89.25 239 GLN A O 1
ATOM 1873 N N . ASN A 1 240 ? -22.093 22.692 20.968 1.00 75.38 240 ASN A N 1
ATOM 1874 C CA . ASN A 1 240 ? -20.985 23.606 21.248 1.00 75.38 240 ASN A CA 1
ATOM 1875 C C . ASN A 1 240 ? -21.059 24.116 22.686 1.00 75.38 240 ASN A C 1
ATOM 1877 O O . ASN A 1 240 ? -22.196 24.390 23.138 1.00 75.38 240 ASN A O 1
#

pLDDT: mean 94.97, std 2.85, range [75.38, 98.75]

InterPro domains:
  IPR036188 FAD/NAD(P)-binding domain superfamily [SSF51905] (1-238)

Radius of gyration: 20.99 Å; Cα contacts (8 Å, |Δi|>4): 359; chains: 1; bounding box: 49×50×57 Å

Nearest PDB structures (foldseek):
  4rep-assembly1_A  TM=7.566E-01  e=6.350E-08  Nonlabens dokdonensis DSW-6
  4dgk-assembly1_A  TM=6.207E-01  e=2.683E-07  Pantoea ananatis
  1f8s-assembly2_C  TM=5.802E-01  e=8.780E-04  Calloselasma rhodostoma
  5ts5-assembly2_C  TM=5.880E-01  e=2.812E-03  Bothrops atrox
  3v76-assembly1_A-2  TM=7.161E-01  e=1.477E+00  Sinorhizobium meliloti 1021